Protein AF-0000000084980454 (afdb_homodimer)

Secondary structure (DSSP, 8-state):
-EEEEEEEEESS--EEEE--STT--EEEEEEEEEE----HHHHHHHHHTT--SEEEEEEEEEHHHHHHHHHH--TT-EEEEEEEEEEEEEEETTEEEEEEEEEEEEEEE-S---S---------------------------------------------/-EEEEEEEEESS--EEEE--STT--EEEEEEEEEE----HHHHHHHHHTT--SEEEEEEEEEHHHHHHHHHH--TT-EEEEEEEEEEEEEEETTEEEEEEEEEEEEEEE-S---S----------------------------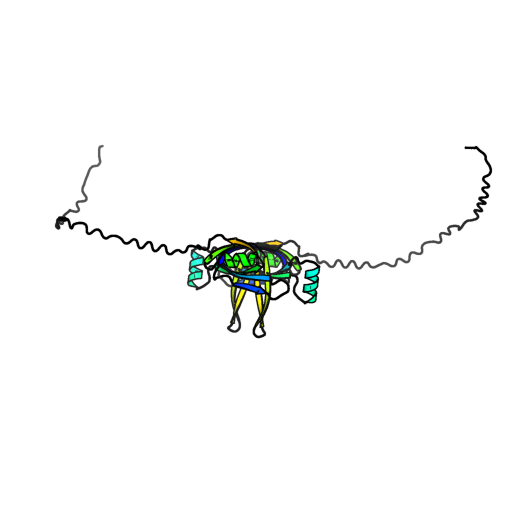-----------------

pLDDT: mean 74.31, std 31.29, range [17.56, 98.94]

Sequence (320 aa):
MNNVVLMGRLTRDPELRYLQGANNTAVCRFNLAVDKNLSREKRQEMESKNQPTADFINIVAWGRLGENVAKYTGKGLRVLVTGRIQTGSYEKDGQRIYTTDVQAANVEFLDWKDGNSSSNNYSNNSNSSNAQNDSFTAPIDDDFEYSADFDPTEDKRIPFMNNVVLMGRLTRDPELRYLQGANNTAVCRFNLAVDKNLSREKRQEMESKNQPTADFINIVAWGRLGENVAKYTGKGLRVLVTGRIQTGSYEKDGQRIYTTDVQAANVEFLDWKDGNSSSNNYSNNSNSSNAQNDSFTAPIDDDFEYSADFDPTEDKRIPF

Structure (mmCIF, N/CA/C/O backbone):
data_AF-0000000084980454-model_v1
#
loop_
_entity.id
_entity.type
_entity.pdbx_description
1 polymer 'Single-stranded DNA-binding protein'
#
loop_
_atom_site.group_PDB
_atom_site.id
_atom_site.type_symbol
_atom_site.label_atom_id
_atom_site.label_alt_id
_atom_site.label_comp_id
_atom_site.label_asym_id
_atom_site.label_entity_id
_atom_site.label_seq_id
_atom_site.pdbx_PDB_ins_code
_atom_site.Cartn_x
_atom_site.Cartn_y
_atom_site.Cartn_z
_atom_site.occupancy
_atom_site.B_iso_or_equiv
_atom_site.auth_seq_id
_atom_site.auth_comp_id
_atom_site.auth_asym_id
_atom_site.auth_atom_id
_atom_site.pdbx_PDB_model_num
ATOM 1 N N . MET A 1 1 ? 8.867 -9.828 5.609 1 95.56 1 MET A N 1
ATOM 2 C CA . MET A 1 1 ? 9.344 -8.547 5.09 1 95.56 1 MET A CA 1
ATOM 3 C C . MET A 1 1 ? 8.18 -7.711 4.566 1 95.56 1 MET A C 1
ATOM 5 O O . MET A 1 1 ? 7.422 -8.164 3.707 1 95.56 1 MET A O 1
ATOM 9 N N . ASN A 1 2 ? 7.953 -6.562 5.082 1 98.5 2 ASN A N 1
ATOM 10 C CA . ASN A 1 2 ? 6.949 -5.555 4.758 1 98.5 2 ASN A CA 1
ATOM 11 C C . ASN A 1 2 ? 7.438 -4.148 5.102 1 98.5 2 ASN A C 1
ATOM 13 O O . ASN A 1 2 ? 7.355 -3.723 6.254 1 98.5 2 ASN A O 1
ATOM 17 N N . ASN A 1 3 ? 7.93 -3.5 4.074 1 98.69 3 ASN A N 1
ATOM 18 C CA . ASN A 1 3 ? 8.492 -2.17 4.285 1 98.69 3 ASN A CA 1
ATOM 19 C C . ASN A 1 3 ? 8.008 -1.182 3.227 1 98.69 3 ASN A C 1
ATOM 21 O O . ASN A 1 3 ? 8.016 -1.49 2.035 1 98.69 3 ASN A O 1
ATOM 25 N N . VAL A 1 4 ? 7.582 -0.037 3.732 1 98.81 4 VAL A N 1
ATOM 26 C CA . VAL A 1 4 ? 7.102 1.031 2.863 1 98.81 4 VAL A CA 1
ATOM 27 C C . VAL A 1 4 ? 7.785 2.346 3.23 1 98.81 4 VAL A C 1
ATOM 29 O O . VAL A 1 4 ? 7.938 2.664 4.41 1 98.81 4 VAL A O 1
ATOM 32 N N . VAL A 1 5 ? 8.219 3.104 2.254 1 98.88 5 VAL A N 1
ATOM 33 C CA . VAL A 1 5 ? 8.727 4.461 2.408 1 98.88 5 VAL A CA 1
ATOM 34 C C . VAL A 1 5 ? 8.023 5.395 1.427 1 98.88 5 VAL A C 1
ATOM 36 O O . VAL A 1 5 ? 8.102 5.199 0.211 1 98.88 5 VAL A O 1
ATOM 39 N N . LEU A 1 6 ? 7.387 6.367 1.979 1 98.88 6 LEU A N 1
ATOM 40 C CA . LEU A 1 6 ? 6.605 7.293 1.166 1 98.88 6 LEU A CA 1
ATOM 41 C C . LEU A 1 6 ? 6.961 8.742 1.501 1 98.88 6 LEU A C 1
ATOM 43 O O . LEU A 1 6 ? 7.133 9.086 2.672 1 98.88 6 LEU A O 1
ATOM 47 N N . MET A 1 7 ? 7.07 9.492 0.525 1 98.75 7 MET A N 1
ATOM 48 C CA . MET A 1 7 ? 7.133 10.945 0.683 1 98.75 7 MET A CA 1
ATOM 49 C C . MET A 1 7 ? 5.984 11.625 -0.059 1 98.75 7 MET A C 1
ATOM 51 O O . MET A 1 7 ? 5.727 11.32 -1.225 1 98.75 7 MET A O 1
ATOM 55 N N . GLY A 1 8 ? 5.305 12.43 0.597 1 98.69 8 GLY A N 1
ATOM 56 C CA . GLY A 1 8 ? 4.188 13.117 -0.02 1 98.69 8 GLY A CA 1
ATOM 57 C C . GLY A 1 8 ? 3.66 14.266 0.819 1 98.69 8 GLY A C 1
ATOM 58 O O . GLY A 1 8 ? 4.281 14.656 1.811 1 98.69 8 GLY A O 1
ATOM 59 N N . ARG A 1 9 ? 2.568 14.867 0.332 1 98.06 9 ARG A N 1
ATOM 60 C CA . ARG A 1 9 ? 1.91 15.977 1.011 1 98.06 9 ARG A CA 1
ATOM 61 C C . ARG A 1 9 ? 0.563 15.547 1.583 1 98.06 9 ARG A C 1
ATOM 63 O O . ARG A 1 9 ? -0.183 14.805 0.939 1 98.06 9 ARG A O 1
ATOM 70 N N . LEU A 1 10 ? 0.316 16.078 2.766 1 98.44 10 LEU A N 1
ATOM 71 C CA . LEU A 1 10 ? -1.02 15.836 3.299 1 98.44 10 LEU A CA 1
ATOM 72 C C . LEU A 1 10 ? -2.082 16.516 2.445 1 98.44 10 LEU A C 1
ATOM 74 O O . LEU A 1 10 ? -1.931 17.688 2.078 1 98.44 10 LEU A O 1
ATOM 78 N N . THR A 1 11 ? -3.186 15.797 2.109 1 98.31 11 THR A N 1
ATOM 79 C CA . THR A 1 11 ? -4.238 16.359 1.271 1 98.31 11 THR A CA 1
ATOM 80 C C . THR A 1 11 ? -5.227 17.156 2.111 1 98.31 11 THR A C 1
ATOM 82 O O . THR A 1 11 ? -5.992 17.969 1.575 1 98.31 11 THR A O 1
ATOM 85 N N . ARG A 1 12 ? -5.293 16.891 3.303 1 98.38 12 ARG A N 1
ATOM 86 C CA . ARG A 1 12 ? -6.105 17.562 4.309 1 98.38 12 ARG A CA 1
ATOM 87 C C . ARG A 1 12 ? -5.457 17.484 5.688 1 98.38 12 ARG A C 1
ATOM 89 O O . ARG A 1 12 ? -4.457 16.781 5.863 1 98.38 12 ARG A O 1
ATOM 96 N N . ASP A 1 13 ? -6.086 18.234 6.555 1 98.44 13 ASP A N 1
ATOM 97 C CA . ASP A 1 13 ? -5.566 18.172 7.918 1 98.44 13 ASP A CA 1
ATOM 98 C C . ASP A 1 13 ? -5.758 16.766 8.508 1 98.44 13 ASP A C 1
ATOM 100 O O . ASP A 1 13 ? -6.773 16.125 8.258 1 98.44 13 ASP A O 1
ATOM 104 N N . PRO A 1 14 ? -4.766 16.375 9.344 1 98.44 14 PRO A N 1
ATOM 105 C CA . PRO A 1 14 ? -4.883 15.055 9.945 1 98.44 14 PRO A CA 1
ATOM 106 C C . PRO A 1 14 ? -6.012 14.969 10.969 1 98.44 14 PRO A C 1
ATOM 108 O O . PRO A 1 14 ? -6.375 15.977 11.578 1 98.44 14 PRO A O 1
ATOM 111 N N . GLU A 1 15 ? -6.512 13.773 11.078 1 98.62 15 GLU A N 1
ATOM 112 C CA . GLU A 1 15 ? -7.598 13.531 12.016 1 98.62 15 GLU A CA 1
ATOM 113 C C . GLU A 1 15 ? -7.129 12.68 13.195 1 98.62 15 GLU A C 1
ATOM 115 O O . GLU A 1 15 ? -6.82 11.5 13.031 1 98.62 15 GLU A O 1
ATOM 120 N N . LEU A 1 16 ? -7.141 13.266 14.383 1 97.94 16 LEU A N 1
ATOM 121 C CA . LEU A 1 16 ? -6.73 12.578 15.602 1 97.94 16 LEU A CA 1
ATOM 122 C C . LEU A 1 16 ? -7.945 12.125 16.406 1 97.94 16 LEU A C 1
ATOM 124 O O . LEU A 1 16 ? -8.891 12.898 16.609 1 97.94 16 LEU A O 1
ATOM 128 N N . ARG A 1 17 ? -7.961 10.914 16.766 1 97.06 17 ARG A N 1
ATOM 129 C CA . ARG A 1 17 ? -8.992 10.352 17.625 1 97.06 17 ARG A CA 1
ATOM 130 C C . ARG A 1 17 ? -8.383 9.555 18.766 1 97.06 17 ARG A C 1
ATOM 132 O O . ARG A 1 17 ? -7.238 9.102 18.672 1 97.06 17 ARG A O 1
ATOM 139 N N . TYR A 1 18 ? -9.148 9.508 19.828 1 94.94 18 TYR A N 1
ATOM 140 C CA . TYR A 1 18 ? -8.758 8.672 20.953 1 94.94 18 TYR A CA 1
ATOM 141 C C . TYR A 1 18 ? -9.711 7.492 21.109 1 94.94 18 TYR A C 1
ATOM 143 O O . TYR A 1 18 ? -10.93 7.672 21.172 1 94.94 18 TYR A O 1
ATOM 151 N N . LEU A 1 19 ? -9.188 6.281 20.875 1 90.5 19 LEU A N 1
ATOM 152 C CA . LEU A 1 19 ? -10.008 5.09 21.062 1 90.5 19 LEU A CA 1
ATOM 153 C C . LEU A 1 19 ? -10.258 4.828 22.547 1 90.5 19 LEU A C 1
ATOM 155 O O . LEU A 1 19 ? -9.367 5.027 23.375 1 90.5 19 LEU A O 1
ATOM 159 N N . GLN A 1 20 ? -11.664 4.598 22.828 1 81.69 20 GLN A N 1
ATOM 160 C CA . GLN A 1 20 ? -12.117 4.359 24.188 1 81.69 20 GLN A CA 1
ATOM 161 C C . GLN A 1 20 ? -11.734 2.957 24.656 1 81.69 20 GLN A C 1
ATOM 163 O O . GLN A 1 20 ? -11.859 1.989 23.906 1 81.69 20 GLN A O 1
ATOM 168 N N . GLY A 1 21 ? -10.734 2.775 25.516 1 73.25 21 GLY A N 1
ATOM 169 C CA . GLY A 1 21 ? -10.328 1.554 26.188 1 73.25 21 GLY A CA 1
ATOM 170 C C . GLY A 1 21 ? -9.383 1.801 27.344 1 73.25 21 GLY A C 1
ATOM 171 O O . GLY A 1 21 ? -9.32 2.91 27.875 1 73.25 21 GLY A O 1
ATOM 172 N N . ALA A 1 22 ? -8.82 0.716 27.703 1 64.38 22 ALA A N 1
ATOM 173 C CA . ALA A 1 22 ? -8.047 0.753 28.938 1 64.38 22 ALA A CA 1
ATOM 174 C C . ALA A 1 22 ? -6.965 1.825 28.891 1 64.38 22 ALA A C 1
ATOM 176 O O . ALA A 1 22 ? -6.719 2.525 29.875 1 64.38 22 ALA A O 1
ATOM 177 N N . ASN A 1 23 ? -6.398 2.002 27.641 1 71.5 23 ASN A N 1
ATOM 178 C CA . ASN A 1 23 ? -5.262 2.92 27.641 1 71.5 23 ASN A CA 1
ATOM 179 C C . ASN A 1 23 ? -5.512 4.117 26.719 1 71.5 23 ASN A C 1
ATOM 181 O O . ASN A 1 23 ? -4.594 4.895 26.438 1 71.5 23 ASN A O 1
ATOM 185 N N . ASN A 1 24 ? -6.758 4.504 26.562 1 82.88 24 ASN A N 1
ATOM 186 C CA . ASN A 1 24 ? -7.043 5.652 25.703 1 82.88 24 ASN A CA 1
ATOM 187 C C . ASN A 1 24 ? -5.992 5.816 24.609 1 82.88 24 ASN A C 1
ATOM 189 O O . ASN A 1 24 ? -5.262 6.812 24.594 1 82.88 24 ASN A O 1
ATOM 193 N N . THR A 1 25 ? -5.848 5 23.656 1 92.56 25 THR A N 1
ATOM 194 C CA . THR A 1 25 ? -4.812 4.98 22.641 1 92.56 25 THR A CA 1
ATOM 195 C C . THR A 1 25 ? -5.141 5.961 21.516 1 92.56 25 THR A C 1
ATOM 197 O O . THR A 1 25 ? -6.25 5.945 20.969 1 92.56 25 THR A O 1
ATOM 200 N N . ALA A 1 26 ? -4.203 6.863 21.234 1 96.88 26 ALA A N 1
ATOM 201 C CA . ALA A 1 26 ? -4.359 7.844 20.172 1 96.88 26 ALA A CA 1
ATOM 202 C C . ALA A 1 26 ? -4.145 7.203 18.797 1 96.88 26 ALA A C 1
ATOM 204 O O . ALA A 1 26 ? -3.252 6.367 18.641 1 96.88 26 ALA A O 1
ATOM 205 N N . VAL A 1 27 ? -5.012 7.527 17.891 1 97.75 27 VAL A N 1
ATOM 206 C CA . VAL A 1 27 ? -4.848 7.125 16.5 1 97.75 27 VAL A CA 1
ATOM 207 C C . VAL A 1 27 ? -5.059 8.328 15.594 1 97.75 27 VAL A C 1
ATOM 209 O O . VAL A 1 27 ? -6.07 9.031 15.695 1 97.75 27 VAL A O 1
ATOM 212 N N . CYS A 1 28 ? -4.109 8.586 14.688 1 98.75 28 CYS A N 1
ATOM 213 C CA . CYS A 1 28 ? -4.191 9.68 13.727 1 98.75 28 CYS A CA 1
ATOM 214 C C . CYS A 1 28 ? -4.215 9.148 12.297 1 98.75 28 CYS A C 1
ATOM 216 O O . CYS A 1 28 ? -3.377 8.328 11.922 1 98.75 28 CYS A O 1
ATOM 218 N N . ARG A 1 29 ? -5.172 9.594 11.57 1 98.75 29 ARG A N 1
ATOM 219 C CA . ARG A 1 29 ? -5.273 9.219 10.164 1 98.75 29 ARG A CA 1
ATOM 220 C C . ARG A 1 29 ? -5.074 10.438 9.266 1 98.75 29 ARG A C 1
ATOM 222 O O . ARG A 1 29 ? -5.551 11.531 9.57 1 98.75 29 ARG A O 1
ATOM 229 N N . PHE A 1 30 ? -4.379 10.211 8.18 1 98.81 30 PHE A N 1
ATOM 230 C CA . PHE A 1 30 ? -4.234 11.258 7.18 1 98.81 30 PHE A CA 1
ATOM 231 C C . PHE A 1 30 ? -3.986 10.664 5.797 1 98.81 30 PHE A C 1
ATOM 233 O O . PHE A 1 30 ? -3.674 9.484 5.672 1 98.81 30 PHE A O 1
ATOM 240 N N . ASN A 1 31 ? -4.266 11.484 4.898 1 98.69 31 ASN A N 1
ATOM 241 C CA . ASN A 1 31 ? -4.133 11.094 3.498 1 98.69 31 ASN A CA 1
ATOM 242 C C . ASN A 1 31 ? -2.926 11.766 2.844 1 98.69 31 ASN A C 1
ATOM 244 O O . ASN A 1 31 ? -2.732 12.977 2.984 1 98.69 31 ASN A O 1
ATOM 248 N N . LEU A 1 32 ? -2.162 11.023 2.172 1 98.81 32 LEU A N 1
ATOM 249 C CA . LEU A 1 32 ? -0.903 11.477 1.597 1 98.81 32 LEU A CA 1
ATOM 250 C C . LEU A 1 32 ? -0.959 11.453 0.073 1 98.81 32 LEU A C 1
ATOM 252 O O . LEU A 1 32 ? -1.254 10.414 -0.523 1 98.81 32 LEU A O 1
ATOM 256 N N . ALA A 1 33 ? -0.731 12.57 -0.536 1 98.69 33 ALA A N 1
ATOM 257 C CA . ALA A 1 33 ? -0.543 12.641 -1.982 1 98.69 33 ALA A CA 1
ATOM 258 C C . ALA A 1 33 ? 0.908 12.352 -2.361 1 98.69 33 ALA A C 1
ATOM 260 O O . ALA A 1 33 ? 1.803 13.148 -2.053 1 98.69 33 ALA A O 1
ATOM 261 N N . VAL A 1 34 ? 1.146 11.266 -3.016 1 98.5 34 VAL A N 1
ATOM 262 C CA . VAL A 1 34 ? 2.482 10.852 -3.432 1 98.5 34 VAL A CA 1
ATOM 263 C C . VAL A 1 34 ? 2.609 10.969 -4.949 1 98.5 34 VAL A C 1
ATOM 265 O O . VAL A 1 34 ? 1.846 10.344 -5.691 1 98.5 34 VAL A O 1
ATOM 268 N N . ASP A 1 35 ? 3.631 11.656 -5.363 1 95.31 35 ASP A N 1
ATOM 269 C CA . ASP A 1 35 ? 3.824 11.922 -6.785 1 95.31 35 ASP A CA 1
ATOM 270 C C . ASP A 1 35 ? 4.137 10.633 -7.547 1 95.31 35 ASP A C 1
ATOM 272 O O . ASP A 1 35 ? 4.945 9.82 -7.094 1 95.31 35 ASP A O 1
ATOM 276 N N . LYS A 1 36 ? 3.508 10.445 -8.742 1 90.75 36 LYS A N 1
ATOM 277 C CA . LYS A 1 36 ? 3.74 9.258 -9.562 1 90.75 36 LYS A CA 1
ATOM 278 C C . LYS A 1 36 ? 5.004 9.414 -10.406 1 90.75 36 LYS A C 1
ATOM 280 O O . LYS A 1 36 ? 5.461 8.453 -11.031 1 90.75 36 LYS A O 1
ATOM 285 N N . ASN A 1 37 ? 5.633 10.422 -10.297 1 87.19 37 ASN A N 1
ATOM 286 C CA . ASN A 1 37 ? 6.832 10.719 -11.07 1 87.19 37 ASN A CA 1
ATOM 287 C C . ASN A 1 37 ? 6.621 10.453 -12.562 1 87.19 37 ASN A C 1
ATOM 289 O O . ASN A 1 37 ? 7.438 9.797 -13.203 1 87.19 37 ASN A O 1
ATOM 293 N N . LEU A 1 38 ? 5.621 10.93 -13.102 1 85.12 38 LEU A N 1
ATOM 294 C CA . LEU A 1 38 ? 5.277 10.773 -14.508 1 85.12 38 LEU A CA 1
ATOM 295 C C . LEU A 1 38 ? 6.105 11.711 -15.375 1 85.12 38 LEU A C 1
ATOM 297 O O . LEU A 1 38 ? 6.539 12.766 -14.922 1 85.12 38 LEU A O 1
ATOM 301 N N . SER A 1 39 ? 6.316 11.234 -16.531 1 88.88 39 SER A N 1
ATOM 302 C CA . SER A 1 39 ? 6.898 12.156 -17.5 1 88.88 39 SER A CA 1
ATOM 303 C C . SER A 1 39 ? 5.961 13.32 -17.797 1 88.88 39 SER A C 1
ATOM 305 O O . SER A 1 39 ? 4.766 13.25 -17.5 1 88.88 39 SER A O 1
ATOM 307 N N . ARG A 1 40 ? 6.594 14.352 -18.375 1 89 40 ARG A N 1
ATOM 308 C CA . ARG A 1 40 ? 5.789 15.523 -18.703 1 89 40 ARG A CA 1
ATOM 309 C C . ARG A 1 40 ? 4.645 15.156 -19.641 1 89 40 ARG A C 1
ATOM 311 O O . ARG A 1 40 ? 3.508 15.594 -19.453 1 89 40 ARG A O 1
ATOM 318 N N . GLU A 1 41 ? 4.973 14.453 -20.625 1 89.19 41 GLU A N 1
ATOM 319 C CA . GLU A 1 41 ? 3.975 14.031 -21.609 1 89.19 41 GLU A CA 1
ATOM 320 C C . GLU A 1 41 ? 2.863 13.219 -20.938 1 89.19 41 GLU A C 1
ATOM 322 O O . GLU A 1 41 ? 1.68 13.477 -21.188 1 89.19 41 GLU A O 1
ATOM 327 N N . LYS A 1 42 ? 3.23 12.32 -20.109 1 87.88 42 LYS A N 1
ATOM 328 C CA . LYS A 1 42 ? 2.256 11.461 -19.453 1 87.88 42 LYS A CA 1
ATOM 329 C C . LYS A 1 42 ? 1.424 12.242 -18.438 1 87.88 42 LYS A C 1
ATOM 331 O O . LYS A 1 42 ? 0.232 11.984 -18.266 1 87.88 42 LYS A O 1
ATOM 336 N N . ARG A 1 43 ? 2.125 13.109 -17.844 1 89.19 43 ARG A N 1
ATOM 337 C CA . ARG A 1 43 ? 1.42 13.961 -16.906 1 89.19 43 ARG A CA 1
ATOM 338 C C . ARG A 1 43 ? 0.326 14.766 -17.594 1 89.19 43 ARG A C 1
ATOM 340 O O . ARG A 1 43 ? -0.804 14.836 -17.109 1 89.19 43 ARG A O 1
ATOM 347 N N . GLN A 1 44 ? 0.667 15.344 -18.75 1 91.12 44 GLN A N 1
ATOM 348 C CA . GLN A 1 44 ? -0.287 16.125 -19.531 1 91.12 44 GLN A CA 1
ATOM 349 C C . GLN A 1 44 ? -1.447 15.258 -20.016 1 91.12 44 GLN A C 1
ATOM 351 O O . GLN A 1 44 ? -2.602 15.688 -20 1 91.12 44 GLN A O 1
ATOM 356 N N . GLU A 1 45 ? -1.07 14.156 -20.375 1 90.5 45 GLU A N 1
ATOM 357 C CA . GLU A 1 45 ? -2.092 13.219 -20.828 1 90.5 45 GLU A CA 1
ATOM 358 C C . GLU A 1 45 ? -3.066 12.875 -19.703 1 90.5 45 GLU A C 1
ATOM 360 O O . GLU A 1 45 ? -4.281 12.883 -19.906 1 90.5 45 GLU A O 1
ATOM 365 N N . MET A 1 46 ? -2.52 12.609 -18.594 1 87.31 46 MET A N 1
ATOM 366 C CA . MET A 1 46 ? -3.355 12.266 -17.438 1 87.31 46 MET A CA 1
ATOM 367 C C . MET A 1 46 ? -4.227 13.445 -17.031 1 87.31 46 MET A C 1
ATOM 369 O O . MET A 1 46 ? -5.402 13.273 -16.703 1 87.31 46 MET A O 1
ATOM 373 N N . GLU A 1 47 ? -3.582 14.508 -17.031 1 88.38 47 GLU A N 1
ATOM 374 C CA . GLU A 1 47 ? -4.32 15.719 -16.688 1 88.38 47 GLU A CA 1
ATOM 375 C C . GLU A 1 47 ? -5.453 15.977 -17.672 1 88.38 47 GLU A C 1
ATOM 377 O O . GLU A 1 47 ? -6.555 16.359 -17.281 1 88.38 47 GLU A O 1
ATOM 382 N N . SER A 1 48 ? -5.152 15.734 -18.891 1 90.56 48 SER A N 1
ATOM 383 C CA . SER A 1 48 ? -6.152 15.945 -19.922 1 90.56 48 SER A CA 1
ATOM 384 C C . SER A 1 48 ? -7.324 14.977 -19.781 1 90.56 48 SER A C 1
ATOM 386 O O . SER A 1 48 ? -8.453 15.305 -20.141 1 90.56 48 SER A O 1
ATOM 388 N N . LYS A 1 49 ? -7.074 13.867 -19.234 1 89.31 49 LYS A N 1
ATOM 389 C CA . LYS A 1 49 ? -8.102 12.852 -19.031 1 89.31 49 LYS A CA 1
ATOM 390 C C . LYS A 1 49 ? -8.68 12.938 -17.625 1 89.31 49 LYS A C 1
ATOM 392 O O . LYS A 1 49 ? -9.391 12.031 -17.172 1 89.31 49 LYS A O 1
ATOM 397 N N . ASN A 1 50 ? -8.336 13.914 -16.891 1 88 50 ASN A N 1
ATOM 398 C CA . ASN A 1 50 ? -8.812 14.156 -15.539 1 88 50 ASN A CA 1
ATOM 399 C C . ASN A 1 50 ? -8.438 13.008 -14.602 1 88 50 ASN A C 1
ATOM 401 O O . ASN A 1 50 ? -9.25 12.594 -13.773 1 88 50 ASN A O 1
ATOM 405 N N . GLN A 1 51 ? -7.324 12.461 -14.891 1 86.56 51 GLN A N 1
ATOM 406 C CA . GLN A 1 51 ? -6.781 11.422 -14.016 1 86.56 51 GLN A CA 1
ATOM 407 C C . GLN A 1 51 ? -5.766 12.008 -13.039 1 86.56 51 GLN A C 1
ATOM 409 O O . GLN A 1 51 ? -5.043 12.945 -13.367 1 86.56 51 GLN A O 1
ATOM 414 N N . PR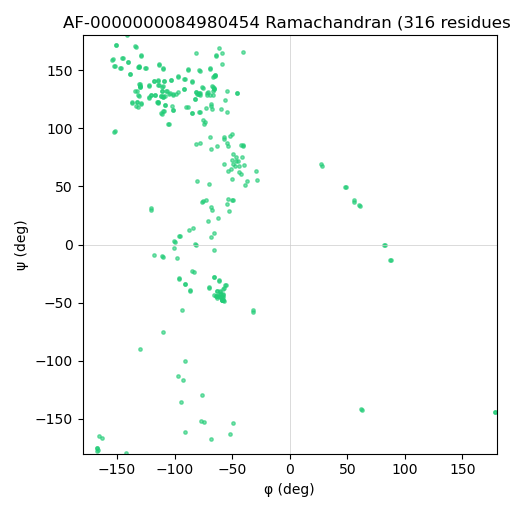O A 1 52 ? -5.844 11.414 -11.922 1 87.25 52 PRO A N 1
ATOM 415 C CA . PRO A 1 52 ? -4.91 11.945 -10.922 1 87.25 52 PRO A CA 1
ATOM 416 C C . PRO A 1 52 ? -3.449 11.711 -11.305 1 87.25 52 PRO A C 1
ATOM 418 O O . PRO A 1 52 ? -3.115 10.672 -11.875 1 87.25 52 PRO A O 1
ATOM 421 N N . THR A 1 53 ? -2.648 12.672 -10.945 1 91.81 53 THR A N 1
ATOM 422 C CA . THR A 1 53 ? -1.217 12.562 -11.203 1 91.81 53 THR A CA 1
ATOM 423 C C . THR A 1 53 ? -0.469 12.125 -9.953 1 91.81 53 THR A C 1
ATOM 425 O O . THR A 1 53 ? 0.762 12.047 -9.953 1 91.81 53 THR A O 1
ATOM 428 N N . ALA A 1 54 ? -1.15 11.867 -8.867 1 95.88 54 ALA A N 1
ATOM 429 C CA . ALA A 1 54 ? -0.596 11.406 -7.598 1 95.88 54 ALA A CA 1
ATOM 430 C C . ALA A 1 54 ? -1.369 10.203 -7.062 1 95.88 54 ALA A C 1
ATOM 432 O O . ALA A 1 54 ? -2.518 9.977 -7.453 1 95.88 54 ALA A O 1
ATOM 433 N N . ASP A 1 55 ? -0.686 9.469 -6.324 1 97.56 55 ASP A N 1
ATOM 434 C CA . ASP A 1 55 ? -1.364 8.43 -5.559 1 97.56 55 ASP A CA 1
ATOM 435 C C . ASP A 1 55 ? -1.759 8.938 -4.172 1 97.56 55 ASP A C 1
ATOM 437 O O . ASP A 1 55 ? -0.957 9.578 -3.49 1 97.56 55 ASP A O 1
ATOM 441 N N . PHE A 1 56 ? -2.979 8.648 -3.807 1 97.56 56 PHE A N 1
ATOM 442 C CA . PHE A 1 56 ? -3.512 9.109 -2.529 1 97.56 56 PHE A CA 1
ATOM 443 C C . PHE A 1 56 ? -3.598 7.961 -1.532 1 97.56 56 PHE A C 1
ATOM 445 O O . PHE A 1 56 ? -4.523 7.152 -1.588 1 97.56 56 PHE A O 1
ATOM 452 N N . ILE A 1 57 ? -2.705 7.953 -0.65 1 98.56 57 ILE A N 1
ATOM 453 C CA . ILE A 1 57 ? -2.504 6.805 0.224 1 98.56 57 ILE A CA 1
ATOM 454 C C . ILE A 1 57 ? -2.914 7.164 1.65 1 98.56 57 ILE A C 1
ATOM 456 O O . ILE A 1 57 ? -2.51 8.203 2.178 1 98.56 57 ILE A O 1
ATOM 460 N N . ASN A 1 58 ? -3.686 6.285 2.23 1 98.5 58 ASN A N 1
ATOM 461 C CA . ASN A 1 58 ? -4.102 6.48 3.617 1 98.5 58 ASN A CA 1
ATOM 462 C C . ASN A 1 58 ? -3.018 6.027 4.594 1 98.5 58 ASN A C 1
ATOM 464 O O . ASN A 1 58 ? -2.49 4.922 4.469 1 98.5 58 ASN A O 1
ATOM 468 N N . ILE A 1 59 ? -2.713 6.883 5.574 1 98.88 59 ILE A N 1
ATOM 469 C CA . ILE A 1 59 ? -1.704 6.582 6.582 1 98.88 59 ILE A CA 1
ATOM 470 C C . ILE A 1 59 ? -2.354 6.543 7.965 1 98.88 59 ILE A C 1
ATOM 472 O O . ILE A 1 59 ? -3.229 7.355 8.273 1 98.88 59 ILE A O 1
ATOM 476 N N . VAL A 1 60 ? -1.913 5.621 8.742 1 98.75 60 VAL A N 1
ATOM 477 C CA . VAL A 1 60 ? -2.359 5.52 10.125 1 98.75 60 VAL A CA 1
ATOM 478 C C . VAL A 1 60 ? -1.158 5.605 11.062 1 98.75 60 VAL A C 1
ATOM 480 O O . VAL A 1 60 ? -0.192 4.855 10.914 1 98.75 60 VAL A O 1
ATOM 483 N N . ALA A 1 61 ? -1.177 6.477 12 1 98.75 61 ALA A N 1
ATOM 484 C CA . ALA A 1 61 ? -0.152 6.641 13.031 1 98.75 61 ALA A CA 1
ATOM 485 C C . ALA A 1 61 ? -0.749 6.5 14.43 1 98.75 61 ALA A C 1
ATOM 487 O O . ALA A 1 61 ? -1.801 7.07 14.719 1 98.75 61 ALA A O 1
ATOM 488 N N . TRP A 1 62 ? -0.047 5.785 15.258 1 97.56 62 TRP A N 1
ATOM 489 C CA . TRP A 1 62 ? -0.593 5.453 16.578 1 97.56 62 TRP A CA 1
ATOM 490 C C . TRP A 1 62 ? 0.199 6.137 17.688 1 97.56 62 TRP A C 1
ATOM 492 O O . TRP A 1 62 ? 1.372 6.469 17.5 1 97.56 62 TRP A O 1
ATOM 502 N N . GLY A 1 63 ? -0.478 6.352 18.859 1 96.75 63 GLY A N 1
ATOM 503 C CA . GLY A 1 63 ? 0.189 6.816 20.062 1 96.75 63 GLY A CA 1
ATOM 504 C C . GLY A 1 63 ? 0.824 8.188 19.906 1 96.75 63 GLY A C 1
ATOM 505 O O . GLY A 1 63 ? 0.222 9.086 19.312 1 96.75 63 GLY A O 1
ATOM 506 N N . ARG A 1 64 ? 1.946 8.281 20.5 1 97.38 64 ARG A N 1
ATOM 507 C CA . ARG A 1 64 ? 2.66 9.555 20.484 1 97.38 64 ARG A CA 1
ATOM 508 C C . ARG A 1 64 ? 2.934 10.008 19.062 1 97.38 64 ARG A C 1
ATOM 510 O O . ARG A 1 64 ? 2.891 11.203 18.766 1 97.38 64 ARG A O 1
ATOM 517 N N . LEU A 1 65 ? 3.229 9.094 18.266 1 98.44 65 LEU A N 1
ATOM 518 C CA . LEU A 1 65 ? 3.457 9.43 16.859 1 98.44 65 LEU A CA 1
ATOM 519 C C . LEU A 1 65 ? 2.229 10.094 16.25 1 98.44 65 LEU A C 1
ATOM 521 O O . LEU A 1 65 ? 2.35 11.094 15.539 1 98.44 65 LEU A O 1
ATOM 525 N N . GLY A 1 66 ? 1.067 9.492 16.484 1 98.56 66 GLY A N 1
ATOM 526 C CA . GLY A 1 66 ? -0.172 10.086 16.016 1 98.56 66 GLY A CA 1
ATOM 527 C C . GLY A 1 66 ? -0.405 11.484 16.547 1 98.56 66 GLY A C 1
ATOM 528 O O . GLY A 1 66 ? -0.837 12.375 15.812 1 98.56 66 GLY A O 1
ATOM 529 N N . GLU A 1 67 ? -0.13 11.602 17.781 1 98 67 GLU A N 1
ATOM 530 C CA . GLU A 1 67 ? -0.282 12.914 18.406 1 98 67 GLU A CA 1
ATOM 531 C C . GLU A 1 67 ? 0.671 13.93 17.797 1 98 67 GLU A C 1
ATOM 533 O O . GLU A 1 67 ? 0.294 15.086 17.578 1 98 67 GLU A O 1
ATOM 538 N N . ASN A 1 68 ? 1.869 13.562 17.594 1 97.56 68 ASN A N 1
ATOM 539 C CA . ASN A 1 68 ? 2.854 14.438 16.969 1 97.56 68 ASN A CA 1
ATOM 540 C C . ASN A 1 68 ? 2.428 14.852 15.562 1 97.56 68 ASN A C 1
ATOM 542 O O . ASN A 1 68 ? 2.605 16.016 15.172 1 97.56 68 ASN A O 1
ATOM 546 N N . VAL A 1 69 ? 1.898 13.898 14.789 1 98.06 69 VAL A N 1
ATOM 547 C CA . VAL A 1 69 ? 1.427 14.211 13.445 1 98.06 69 VAL A CA 1
ATOM 548 C C . VAL A 1 69 ? 0.344 15.281 13.516 1 98.06 69 VAL A C 1
ATOM 550 O O . VAL A 1 69 ? 0.392 16.266 12.773 1 98.06 69 VAL A O 1
ATOM 553 N N . ALA A 1 70 ? -0.572 15.094 14.375 1 97.62 70 ALA A N 1
ATOM 554 C CA . ALA A 1 70 ? -1.677 16.047 14.516 1 97.62 70 ALA A CA 1
ATOM 555 C C . ALA A 1 70 ? -1.17 17.422 14.922 1 97.62 70 ALA A C 1
ATOM 557 O O . ALA A 1 70 ? -1.738 18.438 14.523 1 97.62 70 ALA A O 1
ATOM 558 N N . LYS A 1 71 ? -0.156 17.422 15.602 1 96.31 71 LYS A N 1
ATOM 559 C CA . LYS A 1 71 ? 0.341 18.672 16.188 1 96.31 71 LYS A CA 1
ATOM 560 C C . LYS A 1 71 ? 1.245 19.406 15.211 1 96.31 71 LYS A C 1
ATOM 562 O O . LYS A 1 71 ? 1.181 20.641 15.117 1 96.31 71 LYS A O 1
ATOM 567 N N . TYR A 1 72 ? 2.074 18.75 14.484 1 96.5 72 TYR A N 1
ATOM 568 C CA . TYR A 1 72 ? 3.219 19.406 13.867 1 96.5 72 TYR A CA 1
ATOM 569 C C . TYR A 1 72 ? 3.055 19.5 12.359 1 96.5 72 TYR A C 1
ATOM 571 O O . TYR A 1 72 ? 3.82 20.188 11.68 1 96.5 72 TYR A O 1
ATOM 579 N N . THR A 1 73 ? 2.082 18.828 11.758 1 97 73 THR A N 1
ATOM 580 C CA . THR A 1 73 ? 1.891 18.906 10.32 1 97 73 THR A CA 1
ATOM 581 C C . THR A 1 73 ? 0.418 19.125 9.977 1 97 73 THR A C 1
ATOM 583 O O . THR A 1 73 ? -0.427 19.188 10.875 1 97 73 THR A O 1
ATOM 586 N N . GLY A 1 74 ? 0.19 19.438 8.625 1 97 74 GLY A N 1
ATOM 587 C CA . GLY A 1 74 ? -1.154 19.734 8.156 1 97 74 GLY A CA 1
ATOM 588 C C . GLY A 1 74 ? -1.271 19.734 6.641 1 97 74 GLY A C 1
ATOM 589 O O . GLY A 1 74 ? -0.314 19.391 5.938 1 97 74 GLY A O 1
ATOM 590 N N . LYS A 1 75 ? -2.469 20.062 6.254 1 97.75 75 LYS A N 1
ATOM 591 C CA . LYS A 1 75 ? -2.777 20.078 4.824 1 97.75 75 LYS A CA 1
ATOM 592 C C . LYS A 1 75 ? -1.678 20.781 4.035 1 97.75 75 LYS A C 1
ATOM 594 O O . LYS A 1 75 ? -1.239 21.875 4.406 1 97.75 75 LYS A O 1
ATOM 599 N N . GLY A 1 76 ? -1.267 20.109 3.021 1 97.44 76 GLY A N 1
ATOM 600 C CA . GLY A 1 76 ? -0.347 20.734 2.09 1 97.44 76 GLY A CA 1
ATOM 601 C C . GLY A 1 76 ? 1.108 20.578 2.484 1 97.44 76 GLY A C 1
ATOM 602 O O . GLY A 1 76 ? 2.008 20.844 1.686 1 97.44 76 GLY A O 1
ATOM 603 N N . LEU A 1 77 ? 1.428 20.172 3.65 1 97.75 77 LEU A N 1
ATOM 604 C CA . LEU A 1 77 ? 2.797 20.047 4.137 1 97.75 77 LEU A CA 1
ATOM 605 C C . LEU A 1 77 ? 3.359 18.672 3.801 1 97.75 77 LEU A C 1
ATOM 607 O O . LEU A 1 77 ? 2.623 17.672 3.777 1 97.75 77 LEU A O 1
ATOM 611 N N . ARG A 1 78 ? 4.691 18.672 3.635 1 98.12 78 ARG A N 1
ATOM 612 C CA . ARG A 1 78 ? 5.359 17.453 3.213 1 98.12 78 ARG A CA 1
ATOM 613 C C . ARG A 1 78 ? 5.824 16.641 4.418 1 98.12 78 ARG A C 1
ATOM 615 O O . ARG A 1 78 ? 6.324 17.203 5.395 1 98.12 78 ARG A O 1
ATOM 622 N N . VAL A 1 79 ? 5.684 15.297 4.23 1 98.62 79 VAL A N 1
ATOM 623 C CA . VAL A 1 79 ? 6.219 14.391 5.246 1 98.62 79 VAL A CA 1
ATOM 624 C C . VAL A 1 79 ? 6.852 13.18 4.574 1 98.62 79 VAL A C 1
ATOM 626 O O . VAL A 1 79 ? 6.566 12.883 3.41 1 98.62 79 VAL A O 1
ATOM 629 N N . LEU A 1 80 ? 7.746 12.547 5.285 1 98.88 80 LEU A N 1
ATOM 630 C CA . LEU A 1 80 ? 8.297 11.234 4.961 1 98.88 80 LEU A CA 1
ATOM 631 C C . LEU A 1 80 ? 7.773 10.172 5.914 1 98.88 80 LEU A C 1
ATOM 633 O O . LEU A 1 80 ? 7.941 10.281 7.133 1 98.88 80 LEU A O 1
ATOM 637 N N . VAL A 1 81 ? 7.113 9.18 5.371 1 98.88 81 VAL A N 1
ATOM 638 C CA . VAL A 1 81 ? 6.516 8.125 6.184 1 98.88 81 VAL A CA 1
ATOM 639 C C . VAL A 1 81 ? 7.258 6.812 5.949 1 98.88 81 VAL A C 1
ATOM 641 O O . VAL A 1 81 ? 7.496 6.422 4.805 1 98.88 81 VAL A O 1
ATOM 644 N N . THR A 1 82 ? 7.684 6.18 6.984 1 98.94 82 THR A N 1
ATOM 645 C CA . THR A 1 82 ? 8.156 4.801 6.957 1 98.94 82 THR A CA 1
ATOM 646 C C . THR A 1 82 ? 7.23 3.895 7.762 1 98.94 82 THR A C 1
ATOM 648 O O . THR A 1 82 ? 6.746 4.281 8.828 1 98.94 82 THR A O 1
ATOM 651 N N . GLY A 1 83 ? 6.949 2.713 7.195 1 98.75 83 GLY A N 1
ATOM 652 C CA . GLY A 1 83 ? 6.051 1.801 7.883 1 98.75 83 GLY A CA 1
ATOM 653 C C . GLY A 1 83 ? 5.793 0.521 7.109 1 98.75 83 GLY A C 1
ATOM 654 O O . GLY A 1 83 ? 6.711 -0.055 6.527 1 98.75 83 GLY A O 1
ATOM 655 N N . ARG A 1 84 ? 4.543 0.031 7.219 1 98.25 84 ARG A N 1
ATOM 656 C CA . ARG A 1 84 ? 4.148 -1.215 6.57 1 98.25 84 ARG A CA 1
ATOM 657 C C . ARG A 1 84 ? 2.76 -1.095 5.953 1 98.25 84 ARG A C 1
ATOM 659 O O . ARG A 1 84 ? 1.904 -0.375 6.473 1 98.25 84 ARG A O 1
ATOM 666 N N . ILE A 1 85 ? 2.572 -1.825 4.785 1 98.38 85 ILE A 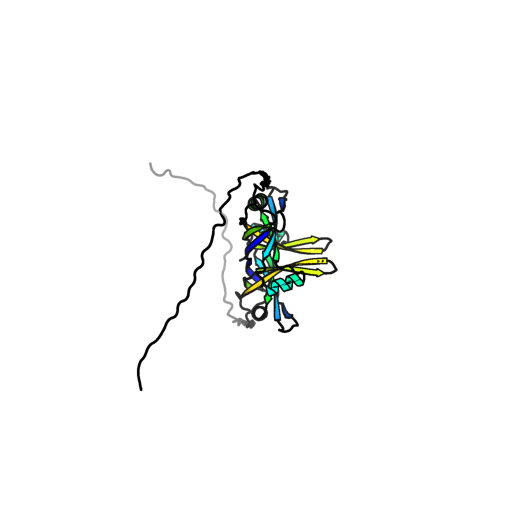N 1
ATOM 667 C CA . ILE A 1 85 ? 1.248 -1.877 4.176 1 98.38 85 ILE A CA 1
ATOM 668 C C . ILE A 1 85 ? 0.369 -2.867 4.938 1 98.38 85 ILE A C 1
ATOM 670 O O . ILE A 1 85 ? 0.806 -3.975 5.258 1 98.38 85 ILE A O 1
ATOM 674 N N . GLN A 1 86 ? -0.74 -2.471 5.281 1 97.31 86 GLN A N 1
ATOM 675 C CA . GLN A 1 86 ? -1.675 -3.322 6.008 1 97.31 86 GLN A CA 1
ATOM 676 C C . GLN A 1 86 ? -3.051 -3.316 5.352 1 97.31 86 GLN A C 1
ATOM 678 O O . GLN A 1 86 ? -3.549 -2.264 4.949 1 97.31 86 GLN A O 1
ATOM 683 N N . THR A 1 87 ? -3.672 -4.566 5.211 1 96.19 87 THR A N 1
ATOM 684 C CA . THR A 1 87 ? -5.016 -4.676 4.652 1 96.19 87 THR A CA 1
ATOM 685 C C . THR A 1 87 ? -6.043 -4.91 5.758 1 96.19 87 THR A C 1
ATOM 687 O O . THR A 1 87 ? -5.738 -5.543 6.77 1 96.19 87 THR A O 1
ATOM 690 N N . GLY A 1 88 ? -7.215 -4.289 5.637 1 91.81 88 GLY A N 1
ATOM 691 C CA . GLY A 1 88 ? -8.359 -4.457 6.512 1 91.81 88 GLY A CA 1
ATOM 692 C C . GLY A 1 88 ? -9.688 -4.457 5.77 1 91.81 88 GLY A C 1
ATOM 693 O O . GLY A 1 88 ? -9.719 -4.59 4.547 1 91.81 88 GLY A O 1
ATOM 694 N N . SER A 1 89 ? -10.734 -4.602 6.488 1 90.12 89 SER A N 1
ATOM 695 C CA . SER A 1 89 ? -12.062 -4.535 5.883 1 90.12 89 SER A CA 1
ATOM 696 C C . SER A 1 89 ? -13.102 -4.051 6.891 1 90.12 89 SER A C 1
ATOM 698 O O . SER A 1 89 ? -12.859 -4.082 8.102 1 90.12 89 SER A O 1
ATOM 700 N N . TYR A 1 90 ? -14.125 -3.455 6.305 1 89.06 90 TYR A N 1
ATOM 701 C CA . TYR A 1 90 ? -15.297 -3.109 7.102 1 89.06 90 TYR A CA 1
ATOM 702 C C . TYR A 1 90 ? -16.578 -3.262 6.289 1 89.06 90 TYR A C 1
ATOM 704 O O . TYR A 1 90 ? -16.531 -3.338 5.059 1 89.06 90 TYR A O 1
ATOM 712 N N . GLU A 1 91 ? -17.688 -3.377 6.977 1 89.75 91 GLU A N 1
ATOM 713 C CA . GLU A 1 91 ? -18.984 -3.553 6.316 1 89.75 91 GLU A CA 1
ATOM 714 C C . GLU A 1 91 ? -19.719 -2.227 6.195 1 89.75 91 GLU A C 1
ATOM 716 O O . GLU A 1 91 ? -19.766 -1.442 7.148 1 89.75 91 GLU A O 1
ATOM 721 N N . LYS A 1 92 ? -20.234 -1.911 4.957 1 84.19 92 LYS A N 1
ATOM 722 C CA . LYS A 1 92 ? -21.078 -0.754 4.695 1 84.19 92 LYS A CA 1
ATOM 723 C C . LYS A 1 92 ? -22.297 -1.146 3.863 1 84.19 92 LYS A C 1
ATOM 725 O O . LYS A 1 92 ? -22.156 -1.651 2.748 1 84.19 92 LYS A O 1
ATOM 730 N N . ASP A 1 93 ? -23.516 -0.93 4.445 1 88.62 93 ASP A N 1
ATOM 731 C CA . ASP A 1 93 ? -24.75 -1.255 3.76 1 88.62 93 ASP A CA 1
ATOM 732 C C . ASP A 1 93 ? -24.781 -2.717 3.322 1 88.62 93 ASP A C 1
ATOM 734 O O . ASP A 1 93 ? -25.141 -3.027 2.189 1 88.62 93 ASP A O 1
ATOM 738 N N . GLY A 1 94 ? -24.219 -3.551 4.164 1 86.94 94 GLY A N 1
ATOM 739 C CA . GLY A 1 94 ? -24.25 -4.984 3.936 1 86.94 94 GLY A CA 1
ATOM 740 C C . GLY A 1 94 ? -23.172 -5.465 2.992 1 86.94 94 GLY A C 1
ATOM 741 O O . GLY A 1 94 ? -23.094 -6.652 2.67 1 86.94 94 GLY A O 1
ATOM 742 N N . GLN A 1 95 ? -22.438 -4.594 2.555 1 87.38 95 GLN A N 1
ATOM 743 C CA . GLN A 1 95 ? -21.359 -4.965 1.648 1 87.38 95 GLN A CA 1
ATOM 744 C C . GLN A 1 95 ? -20 -4.785 2.314 1 87.38 95 GLN A C 1
ATOM 746 O O . GLN A 1 95 ? -19.75 -3.773 2.973 1 87.38 95 GLN A O 1
ATOM 751 N N . ARG A 1 96 ? -19.172 -5.727 2.145 1 88.69 96 ARG A N 1
ATOM 752 C CA . ARG A 1 96 ? -17.812 -5.66 2.697 1 88.69 96 ARG A CA 1
ATOM 753 C C . ARG A 1 96 ? -16.906 -4.793 1.827 1 88.69 96 ARG A C 1
ATOM 755 O O . ARG A 1 96 ? -16.844 -4.98 0.61 1 88.69 96 ARG A O 1
ATOM 762 N N . ILE A 1 97 ? -16.234 -3.879 2.463 1 88.19 97 ILE A N 1
ATOM 763 C CA . ILE A 1 97 ? -15.305 -3.008 1.765 1 88.19 97 ILE A CA 1
ATOM 764 C C . ILE A 1 97 ? -13.883 -3.273 2.258 1 88.19 97 ILE A C 1
ATOM 766 O O . ILE A 1 97 ? -13.617 -3.232 3.461 1 88.19 97 ILE A O 1
ATOM 770 N N . TYR A 1 98 ? -13.039 -3.619 1.326 1 90.31 98 TYR A N 1
ATOM 771 C CA . TYR A 1 98 ? -11.641 -3.863 1.657 1 90.31 98 TYR A CA 1
ATOM 772 C C . TYR A 1 98 ? -10.844 -2.564 1.652 1 90.31 98 TYR A C 1
ATOM 774 O O . TYR A 1 98 ? -11.07 -1.696 0.805 1 90.31 98 TYR A O 1
ATOM 782 N N . THR A 1 99 ? -9.969 -2.484 2.611 1 93.75 99 THR A N 1
ATOM 783 C CA . THR A 1 99 ? -9.141 -1.289 2.725 1 93.75 99 THR A CA 1
ATOM 784 C C . THR A 1 99 ? -7.664 -1.659 2.748 1 93.75 99 THR A C 1
ATOM 786 O O . THR A 1 99 ? -7.305 -2.793 3.072 1 93.75 99 THR A O 1
ATOM 789 N N . THR A 1 100 ? -6.848 -0.765 2.295 1 96.94 100 THR A N 1
ATOM 790 C CA . THR A 1 100 ? -5.395 -0.857 2.381 1 96.94 100 THR A CA 1
ATOM 791 C C . THR A 1 100 ? -4.797 0.452 2.891 1 96.94 100 THR A C 1
ATOM 793 O O . THR A 1 100 ? -5.047 1.516 2.318 1 96.94 100 THR A O 1
ATOM 796 N N . ASP A 1 101 ? -4.051 0.338 3.988 1 97.56 101 ASP A N 1
ATOM 797 C CA . ASP A 1 101 ? -3.414 1.502 4.598 1 97.56 101 ASP A CA 1
ATOM 798 C C . ASP A 1 101 ? -1.928 1.254 4.84 1 97.56 101 ASP A C 1
ATOM 800 O O . ASP A 1 101 ? -1.469 0.11 4.797 1 97.56 101 ASP A O 1
ATOM 804 N N . VAL A 1 102 ? -1.276 2.373 5.035 1 98.75 102 VAL A N 1
ATOM 805 C CA . VAL A 1 102 ? 0.089 2.281 5.543 1 98.75 102 VAL A CA 1
ATOM 806 C C . VAL A 1 102 ? 0.107 2.596 7.035 1 98.75 102 VAL A C 1
ATOM 808 O O . VAL A 1 102 ? -0.261 3.697 7.449 1 98.75 102 VAL A O 1
ATOM 811 N N . GLN A 1 103 ? 0.48 1.576 7.801 1 98.31 103 GLN A N 1
ATOM 812 C CA . GLN A 1 103 ? 0.72 1.768 9.227 1 98.31 103 GLN A CA 1
ATOM 813 C C . GLN A 1 103 ? 2.084 2.404 9.477 1 98.31 103 GLN A C 1
ATOM 815 O O . GLN A 1 103 ? 3.119 1.759 9.297 1 98.31 103 GLN A O 1
ATOM 820 N N . ALA A 1 104 ? 2.053 3.625 9.984 1 98.81 104 ALA A N 1
ATOM 821 C CA . ALA A 1 104 ? 3.307 4.363 10.117 1 98.81 104 ALA A CA 1
ATOM 822 C C . ALA A 1 104 ? 4.094 3.891 11.328 1 98.81 104 ALA A C 1
ATOM 824 O O . ALA A 1 104 ? 3.547 3.785 12.43 1 98.81 104 ALA A O 1
ATOM 825 N N . ALA A 1 105 ? 5.355 3.582 11.078 1 98.56 105 ALA A N 1
ATOM 826 C CA . ALA A 1 105 ? 6.305 3.373 12.164 1 98.56 105 ALA A CA 1
ATOM 827 C C . ALA A 1 105 ? 7.02 4.672 12.523 1 98.56 105 ALA A C 1
ATOM 829 O O . ALA A 1 105 ? 7.41 4.875 13.68 1 98.56 105 ALA A O 1
ATOM 830 N N . ASN A 1 106 ? 7.238 5.473 11.531 1 98.81 106 ASN A N 1
ATOM 831 C CA . ASN A 1 106 ? 7.848 6.785 11.719 1 98.81 106 ASN A CA 1
ATOM 832 C C . ASN A 1 106 ? 7.316 7.801 10.711 1 98.81 106 ASN A C 1
ATOM 834 O O . ASN A 1 106 ? 6.938 7.438 9.602 1 98.81 106 ASN A O 1
ATOM 838 N N . VAL A 1 107 ? 7.348 9.062 11.156 1 98.69 107 VAL A N 1
ATOM 839 C CA . VAL A 1 107 ? 6.992 10.188 10.289 1 98.69 107 VAL A CA 1
ATOM 840 C C . VAL A 1 107 ? 7.984 11.328 10.492 1 98.69 107 VAL A C 1
ATOM 842 O O . VAL A 1 107 ? 8.188 11.789 11.617 1 98.69 107 VAL A O 1
ATOM 845 N N . GLU A 1 108 ? 8.586 11.703 9.461 1 98.5 108 GLU A N 1
ATOM 846 C CA . GLU A 1 108 ? 9.461 12.875 9.477 1 98.5 108 GLU A CA 1
ATOM 847 C C . GLU A 1 108 ? 8.797 14.062 8.797 1 98.5 108 GLU A C 1
ATOM 849 O O . GLU A 1 108 ? 8.273 13.945 7.688 1 98.5 108 GLU A O 1
ATOM 854 N N . PHE A 1 109 ? 8.82 15.141 9.484 1 97.75 109 PHE A N 1
ATOM 855 C CA . PHE A 1 109 ? 8.211 16.359 8.961 1 97.75 109 PHE A CA 1
ATOM 856 C C . PHE A 1 109 ? 9.203 17.156 8.141 1 97.75 109 PHE A C 1
ATOM 858 O O . PHE A 1 109 ? 10.25 17.562 8.641 1 97.75 109 PHE A O 1
ATOM 865 N N . LEU A 1 110 ? 8.938 17.359 6.906 1 97.25 110 LEU A N 1
ATOM 866 C CA . LEU A 1 110 ? 9.891 18 6.004 1 97.25 110 LEU A CA 1
ATOM 867 C C . LEU A 1 110 ? 9.594 19.484 5.875 1 97.25 110 LEU A C 1
ATOM 869 O O . LEU A 1 110 ? 10.453 20.266 5.445 1 97.25 110 LEU A O 1
ATOM 873 N N . ASP A 1 111 ? 8.328 19.875 6.027 1 91.69 111 ASP A N 1
ATOM 874 C CA . ASP A 1 111 ? 7.895 21.266 6.109 1 91.69 111 ASP A CA 1
ATOM 875 C C . ASP A 1 111 ? 7.422 21.609 7.523 1 91.69 111 ASP A C 1
ATOM 877 O O . ASP A 1 111 ? 7.141 20.719 8.32 1 91.69 111 ASP A O 1
ATOM 881 N N . TRP A 1 112 ? 7.594 22.984 7.91 1 78.56 112 TRP A N 1
ATOM 882 C CA . TRP A 1 112 ? 7.121 23.391 9.227 1 78.56 112 TRP A CA 1
ATOM 883 C C . TRP A 1 112 ? 5.879 24.266 9.109 1 78.56 112 TRP A C 1
ATOM 885 O O . TRP A 1 112 ? 5.695 24.953 8.102 1 78.56 112 TRP A O 1
ATOM 895 N N . LYS A 1 113 ? 4.957 23.781 9.852 1 69.94 113 LYS A N 1
ATOM 896 C CA . LYS A 1 113 ? 3.775 24.625 9.969 1 69.94 113 LYS A CA 1
ATOM 897 C C . LYS A 1 113 ? 4.141 26.016 10.508 1 69.94 113 LYS A C 1
ATOM 899 O O . LYS A 1 113 ? 4.84 26.125 11.516 1 69.94 113 LYS A O 1
ATOM 904 N N . ASP A 1 114 ? 4.438 27 9.672 1 62.19 114 ASP A N 1
ATOM 905 C CA . ASP A 1 114 ? 4.719 28.344 10.188 1 62.19 114 ASP A CA 1
ATOM 906 C C . ASP A 1 114 ? 3.762 28.703 11.32 1 62.19 114 ASP A C 1
ATOM 908 O O . ASP A 1 114 ? 2.543 28.641 11.156 1 62.19 114 ASP A O 1
ATOM 912 N N . GLY A 1 115 ? 4.051 28.312 12.5 1 52.53 115 GLY A N 1
ATOM 913 C CA . GLY A 1 115 ? 3.258 29.031 13.484 1 52.53 115 GLY A CA 1
ATOM 914 C C . GLY A 1 115 ? 2.92 30.453 13.07 1 52.53 115 GLY A C 1
ATOM 915 O O . GLY A 1 115 ? 1.91 31 13.508 1 52.53 115 GLY A O 1
ATOM 916 N N . ASN A 1 116 ? 4.016 31.25 12.812 1 43.06 116 ASN A N 1
ATOM 917 C CA . ASN A 1 116 ? 3.928 32.688 12.633 1 43.06 116 ASN A CA 1
ATOM 918 C C . ASN A 1 116 ? 3.348 33.062 11.266 1 43.06 116 ASN A C 1
ATOM 920 O O . ASN A 1 116 ? 4.082 33.188 10.281 1 43.06 116 ASN A O 1
ATOM 924 N N . SER A 1 117 ? 2.432 32.375 10.758 1 40.94 117 SER A N 1
ATOM 925 C CA . SER A 1 117 ? 1.829 33.188 9.711 1 40.94 117 SER A CA 1
ATOM 926 C C . SER A 1 117 ? 1.498 34.562 10.219 1 40.94 117 SER A C 1
ATOM 928 O O . SER A 1 117 ? 0.398 34.812 10.719 1 40.94 117 SER A O 1
ATOM 930 N N . SER A 1 118 ? 2.258 35.219 11.039 1 35.22 118 SER A N 1
ATOM 931 C CA . SER A 1 118 ? 2.051 36.656 11.031 1 35.22 118 SER A CA 1
ATOM 932 C C . SER A 1 118 ? 2.072 37.219 9.609 1 35.22 118 SER A C 1
ATOM 934 O O . SER A 1 118 ? 3.035 37 8.867 1 35.22 118 SER A O 1
ATOM 936 N N . SER A 1 119 ? 0.898 37.344 9.047 1 35.69 119 SER A N 1
ATOM 937 C CA . SER A 1 119 ? 0.639 38.344 8.008 1 35.69 119 SER A CA 1
ATOM 938 C C . SER A 1 119 ? 1.544 39.562 8.172 1 35.69 119 SER A C 1
ATOM 940 O O . SER A 1 119 ? 1.35 40.375 9.086 1 35.69 119 SER A O 1
ATOM 942 N N . ASN A 1 120 ? 2.809 39.375 8.203 1 31.23 120 ASN A N 1
ATOM 943 C CA . ASN A 1 120 ? 3.494 40.656 7.973 1 31.23 120 ASN A CA 1
ATOM 944 C C . ASN A 1 120 ? 2.936 41.375 6.75 1 31.23 120 ASN A C 1
ATOM 946 O O . ASN A 1 120 ? 3.113 40.938 5.621 1 31.23 120 ASN A O 1
ATOM 950 N N . ASN A 1 121 ? 1.684 41.844 6.922 1 29.25 121 ASN A N 1
ATOM 951 C CA . ASN A 1 121 ? 1.19 43 6.156 1 29.25 121 ASN A CA 1
ATOM 952 C C . ASN A 1 121 ? 2.266 44.062 5.988 1 29.25 121 ASN A C 1
ATOM 954 O O . ASN A 1 121 ? 2.488 44.875 6.887 1 29.25 121 ASN A O 1
ATOM 958 N N . TYR A 1 122 ? 3.457 43.719 5.523 1 28.44 122 TYR A N 1
ATOM 959 C CA . TYR A 1 122 ? 4.227 44.875 5.098 1 28.44 122 TYR A CA 1
ATOM 960 C C . TYR A 1 122 ? 3.414 45.75 4.145 1 28.44 122 TYR A C 1
ATOM 962 O O . TYR A 1 122 ? 3.137 45.344 3.012 1 28.44 122 TYR A O 1
ATOM 970 N N . SER A 1 123 ? 2.275 46.375 4.609 1 30.75 123 SER A N 1
ATOM 971 C CA . SER A 1 123 ? 1.764 47.594 3.979 1 30.75 123 SER A CA 1
ATOM 972 C C . SER A 1 123 ? 2.889 48.562 3.688 1 30.75 123 SER A C 1
ATOM 974 O O . SER A 1 123 ? 3.449 49.156 4.609 1 30.75 123 SER A O 1
ATOM 976 N N . ASN A 1 124 ? 3.85 48.125 2.805 1 24.2 124 ASN A N 1
ATOM 977 C CA . ASN A 1 124 ? 4.719 49.156 2.271 1 24.2 124 ASN A CA 1
ATOM 978 C C . ASN A 1 124 ? 3.924 50.375 1.847 1 24.2 124 ASN A C 1
ATOM 980 O O . ASN A 1 124 ? 3.154 50.344 0.887 1 24.2 124 ASN A O 1
ATOM 984 N N . ASN A 1 125 ? 3.414 51.125 2.752 1 26.2 125 ASN A N 1
ATOM 985 C CA . ASN A 1 125 ? 2.977 52.469 2.518 1 26.2 125 ASN A CA 1
ATOM 986 C C . ASN A 1 125 ? 3.992 53.25 1.683 1 26.2 125 ASN A C 1
ATOM 988 O O . ASN A 1 125 ? 5.07 53.594 2.17 1 26.2 125 ASN A O 1
ATOM 992 N N . SER A 1 126 ? 4.133 52.812 0.323 1 27.41 126 SER A N 1
ATOM 993 C CA . SER A 1 126 ? 4.844 53.656 -0.644 1 27.41 126 SER A CA 1
ATOM 994 C C . SER A 1 126 ? 4.492 55.125 -0.468 1 27.41 126 SER A C 1
ATOM 996 O O . SER A 1 126 ? 3.324 55.5 -0.578 1 27.41 126 SER A O 1
ATOM 998 N N . ASN A 1 127 ? 5.16 55.781 0.392 1 25.19 127 ASN A N 1
ATOM 999 C CA . ASN A 1 127 ? 5.199 57.219 0.439 1 25.19 127 ASN A CA 1
ATOM 1000 C C . ASN A 1 127 ? 5.496 57.812 -0.934 1 25.19 127 ASN A C 1
ATOM 1002 O O . ASN A 1 127 ? 6.57 57.594 -1.497 1 25.19 127 ASN A O 1
ATOM 1006 N N . SER A 1 128 ? 4.465 57.875 -1.854 1 28.17 128 SER A N 1
ATOM 1007 C CA . SER A 1 128 ? 4.422 58.625 -3.107 1 28.17 128 SER A CA 1
ATOM 1008 C C . SER A 1 128 ? 5.074 60 -2.957 1 28.17 128 SER A C 1
ATOM 1010 O O . SER A 1 128 ? 4.523 60.875 -2.303 1 28.17 128 SER A O 1
ATOM 1012 N N . SER A 1 129 ? 6.414 60.031 -2.771 1 26.77 129 SER A N 1
ATOM 1013 C CA . SER A 1 129 ? 7.027 61.344 -2.943 1 26.77 129 SER A CA 1
ATOM 1014 C C . SER A 1 129 ? 6.684 61.938 -4.305 1 26.77 129 SER A C 1
ATOM 1016 O O . SER A 1 129 ? 6.73 61.25 -5.32 1 26.77 129 SER A O 1
ATOM 1018 N N . ASN A 1 130 ? 5.926 63.031 -4.395 1 25.48 130 ASN A N 1
ATOM 1019 C CA . ASN A 1 130 ? 5.434 63.969 -5.391 1 25.48 130 ASN A CA 1
ATOM 1020 C C . ASN A 1 130 ? 6.57 64.562 -6.23 1 25.48 130 ASN A C 1
ATOM 1022 O O . ASN A 1 130 ? 7.188 65.562 -5.852 1 25.48 130 ASN A O 1
ATOM 1026 N N . ALA A 1 131 ? 7.629 63.75 -6.621 1 24.38 131 ALA A N 1
ATOM 1027 C CA . ALA A 1 131 ? 8.664 64.5 -7.32 1 24.38 131 ALA A CA 1
ATOM 1028 C C . ALA A 1 131 ? 8.102 65.188 -8.57 1 24.38 131 ALA A C 1
ATOM 1030 O O . ALA A 1 131 ? 7.109 64.688 -9.141 1 24.38 131 ALA A O 1
ATOM 1031 N N . GLN A 1 132 ? 8.773 66.312 -9.016 1 24.02 132 GLN A N 1
ATOM 1032 C CA . GLN A 1 132 ? 8.719 67.438 -9.945 1 24.02 132 GLN A CA 1
ATOM 1033 C C . GLN A 1 132 ? 8.805 67 -11.391 1 24.02 132 GLN A C 1
ATOM 1035 O O . GLN A 1 132 ? 9.547 66.062 -11.695 1 24.02 132 GLN A O 1
ATOM 1040 N N . ASN A 1 133 ? 7.977 67.438 -12.328 1 24.48 133 ASN A N 1
ATOM 1041 C CA . ASN A 1 133 ? 7.41 67.375 -13.672 1 24.48 133 ASN A CA 1
ATOM 1042 C C . ASN A 1 133 ? 8.461 67.625 -14.742 1 24.48 133 ASN A C 1
ATOM 1044 O O . ASN A 1 133 ? 8.312 68.562 -15.539 1 24.48 133 ASN A O 1
ATOM 1048 N N . ASP A 1 134 ? 9.836 67.438 -14.586 1 24.86 134 ASP A N 1
ATOM 1049 C CA . ASP A 1 134 ? 10.523 68.188 -15.617 1 24.86 134 ASP A CA 1
ATOM 1050 C C . ASP A 1 134 ? 10.094 67.75 -17.016 1 24.86 134 ASP A C 1
ATOM 1052 O O . ASP A 1 134 ? 9.586 66.625 -17.188 1 24.86 134 ASP A O 1
ATOM 1056 N N . SER A 1 135 ? 10.438 68.625 -18.156 1 26.83 135 SER A N 1
ATOM 1057 C CA . SER A 1 135 ? 10.273 69.188 -19.484 1 26.83 135 SER A CA 1
ATOM 1058 C C . SER A 1 135 ? 10.836 68.25 -20.562 1 26.83 135 SER A C 1
ATOM 1060 O O . SER A 1 135 ? 12.055 68.25 -20.781 1 26.83 135 SER A O 1
ATOM 1062 N N . PHE A 1 136 ? 10.469 67 -20.672 1 25.73 136 PHE A N 1
ATOM 1063 C CA . PHE A 1 136 ? 11.039 66.062 -21.625 1 25.73 136 PHE A CA 1
ATOM 1064 C C . PHE A 1 136 ? 10.773 66.5 -23.062 1 25.73 136 PHE A C 1
ATOM 1066 O O . PHE A 1 136 ? 9.633 66.438 -23.531 1 25.73 136 PHE A O 1
ATOM 1073 N N . THR A 1 137 ? 11.641 67.375 -23.578 1 25.72 137 THR A N 1
ATOM 1074 C CA . THR A 1 137 ? 11.617 68 -24.891 1 25.72 137 THR A CA 1
ATOM 1075 C C . THR A 1 137 ? 11.875 67 -26 1 25.72 137 THR A C 1
ATOM 1077 O O . THR A 1 137 ? 12.172 67.375 -27.141 1 25.72 137 THR A O 1
ATOM 1080 N N . ALA A 1 138 ? 11.508 65.812 -25.922 1 24.16 138 ALA A N 1
ATOM 1081 C CA . ALA A 1 138 ? 12.086 64.875 -26.906 1 24.16 138 ALA A CA 1
ATOM 1082 C C . ALA A 1 138 ? 11.562 65.188 -28.312 1 24.16 138 ALA A C 1
ATOM 1084 O O . ALA A 1 138 ? 10.383 65 -28.594 1 24.16 138 ALA A O 1
ATOM 1085 N N . PRO A 1 139 ? 12.141 66.125 -28.953 1 27.94 139 PRO A N 1
ATOM 1086 C CA . PRO A 1 139 ? 11.484 66.5 -30.203 1 27.94 139 PRO A CA 1
ATOM 1087 C C . PRO A 1 139 ? 11.602 65.438 -31.281 1 27.94 139 PRO A C 1
ATOM 1089 O O . PRO A 1 139 ? 12.703 65.125 -31.75 1 27.94 139 PRO A O 1
ATOM 1092 N N . ILE A 1 140 ? 11.242 64.25 -30.969 1 26.12 140 ILE A N 1
ATOM 1093 C CA . ILE A 1 140 ? 11.531 63.156 -31.875 1 26.12 140 ILE A CA 1
ATOM 1094 C C . ILE A 1 140 ? 10.969 63.469 -33.25 1 26.12 140 ILE A C 1
ATOM 1096 O O . ILE A 1 140 ? 9.758 63.625 -33.438 1 26.12 140 ILE A O 1
ATOM 1100 N N . ASP A 1 141 ? 11.844 64.125 -33.906 1 24.22 141 ASP A N 1
ATOM 1101 C CA . ASP A 1 141 ? 11.641 64.625 -35.281 1 24.22 141 ASP A CA 1
ATOM 1102 C C . ASP A 1 141 ? 11.273 63.469 -36.219 1 24.22 141 ASP A C 1
ATOM 1104 O O . ASP A 1 141 ? 11.781 62.344 -36.062 1 24.22 141 ASP A O 1
ATOM 1108 N N . ASP A 1 142 ? 10.188 63.531 -36.906 1 24.38 142 ASP A N 1
ATOM 1109 C CA . ASP A 1 142 ? 9.273 62.75 -37.719 1 24.38 142 ASP A CA 1
ATOM 1110 C C . ASP A 1 142 ? 10 62.094 -38.906 1 24.38 142 ASP A C 1
ATOM 1112 O O . ASP A 1 142 ? 9.734 60.938 -39.25 1 24.38 142 ASP A O 1
ATOM 1116 N N . ASP A 1 143 ? 10.836 62.75 -39.75 1 24.59 143 ASP A N 1
ATOM 1117 C CA . ASP A 1 143 ? 10.406 62.75 -41.156 1 24.59 143 ASP A CA 1
ATOM 1118 C C . ASP A 1 143 ? 11.133 61.656 -41.938 1 24.59 143 ASP A C 1
ATOM 1120 O O . ASP A 1 143 ? 11.039 61.625 -43.188 1 24.59 143 ASP A O 1
ATOM 1124 N N . PHE A 1 144 ? 12.211 61 -41.375 1 24.36 144 PHE A N 1
ATOM 1125 C CA . PHE A 1 144 ? 13.195 60.844 -42.438 1 24.36 144 PHE A CA 1
ATOM 1126 C C . PHE A 1 144 ? 12.695 59.844 -43.469 1 24.36 144 PHE A C 1
ATOM 1128 O O . PHE A 1 144 ? 12.234 58.75 -43.125 1 24.36 144 PHE A O 1
ATOM 1135 N N . GLU A 1 145 ? 12.695 60.188 -44.75 1 22.47 145 GLU A N 1
ATOM 1136 C CA . GLU A 1 145 ? 12.211 59.844 -46.062 1 22.47 145 GLU A CA 1
ATOM 1137 C C . GLU A 1 145 ? 12.836 58.562 -46.594 1 22.47 145 GLU A C 1
ATOM 1139 O O . GLU A 1 145 ? 13.883 58.125 -46.094 1 22.47 145 GLU A O 1
ATOM 1144 N N . TYR A 1 146 ? 12.695 58.25 -47.875 1 21.84 146 TYR A N 1
ATOM 1145 C CA . TYR A 1 146 ? 12.273 57.281 -48.875 1 21.84 146 TYR A CA 1
ATOM 1146 C C . TYR A 1 146 ? 13.453 56.406 -49.312 1 21.84 146 TYR A C 1
ATOM 1148 O O . TYR A 1 146 ? 13.328 55.188 -49.406 1 21.84 146 TYR A O 1
ATOM 1156 N N . SER A 1 147 ? 14.672 56.844 -49.844 1 21.95 147 SER A N 1
ATOM 1157 C CA . SER A 1 147 ? 14.852 56.562 -51.25 1 21.95 147 SER A CA 1
ATOM 1158 C C . SER A 1 147 ? 15.727 55.344 -51.5 1 21.95 147 SER A C 1
ATOM 1160 O O . SER A 1 147 ? 16.031 55 -52.625 1 21.95 147 SER A O 1
ATOM 1162 N N . ALA A 1 148 ? 16.297 54.688 -50.531 1 21.84 148 ALA A N 1
ATOM 1163 C CA . ALA A 1 148 ? 17.562 54.125 -51 1 21.84 148 ALA A CA 1
ATOM 1164 C C . ALA A 1 148 ? 17.328 53 -52.031 1 21.84 148 ALA A C 1
ATOM 1166 O O . ALA A 1 148 ? 16.516 52.125 -51.781 1 21.84 148 ALA A O 1
ATOM 1167 N N . ASP A 1 149 ? 17.844 53.156 -53.312 1 22.75 149 ASP A N 1
ATOM 1168 C CA . ASP A 1 149 ? 18.109 52.594 -54.625 1 22.75 149 ASP A CA 1
ATOM 1169 C C . ASP A 1 149 ? 18.891 51.281 -54.531 1 22.75 149 ASP A C 1
ATOM 1171 O O . ASP A 1 149 ? 19.734 51.125 -53.625 1 22.75 149 ASP A O 1
ATOM 1175 N N . PHE A 1 150 ? 18.516 50.156 -55.219 1 25.16 150 PHE A N 1
ATOM 1176 C CA . PHE A 1 150 ? 18.672 48.719 -55.469 1 25.16 150 PHE A CA 1
ATOM 1177 C C . PHE A 1 150 ? 20.031 48.438 -56.062 1 25.16 150 PHE A C 1
ATOM 1179 O O . PHE A 1 150 ? 20.328 47.281 -56.438 1 25.16 150 PHE A O 1
ATOM 1186 N N . ASP A 1 151 ? 21.031 49.312 -56.156 1 22.47 151 ASP A N 1
ATOM 1187 C CA . ASP A 1 151 ? 21.875 48.969 -57.312 1 22.47 151 ASP A CA 1
ATOM 1188 C C . ASP A 1 151 ? 22.844 47.844 -56.938 1 22.47 151 ASP A C 1
ATOM 1190 O O . ASP A 1 151 ? 23.703 48 -56.094 1 22.47 151 ASP A O 1
ATOM 1194 N N . PRO A 1 152 ? 22.516 46.562 -57.031 1 26.27 152 PRO A N 1
ATOM 1195 C CA . PRO A 1 152 ? 23.453 45.5 -56.719 1 26.27 152 PRO A CA 1
ATOM 1196 C C . PRO A 1 152 ? 24.734 45.562 -57.531 1 26.27 152 PRO A C 1
ATOM 1198 O O . PRO A 1 152 ? 24.703 45.344 -58.75 1 26.27 152 PRO A O 1
ATOM 1201 N N . THR A 1 153 ? 25.578 46.625 -57.219 1 20.62 153 THR A N 1
ATOM 1202 C CA . THR A 1 153 ? 26.766 46.875 -58.031 1 20.62 153 THR A CA 1
ATOM 1203 C C . THR A 1 153 ? 27.578 45.625 -58.25 1 20.62 153 THR A C 1
ATOM 1205 O O . THR A 1 153 ? 27.375 44.625 -57.562 1 20.62 153 THR A O 1
ATOM 1208 N N . GLU A 1 154 ? 28.859 45.938 -58.469 1 21 154 GLU A N 1
ATOM 1209 C CA . GLU A 1 154 ? 29.938 45.812 -59.469 1 21 154 GLU A CA 1
ATOM 1210 C C . GLU A 1 154 ? 30.828 44.625 -59.125 1 21 154 GLU A C 1
ATOM 1212 O O . GLU A 1 154 ? 31.016 43.719 -59.969 1 21 154 GLU A O 1
ATOM 1217 N N . ASP A 1 155 ? 32 44.969 -58.781 1 21.66 155 ASP A N 1
ATOM 1218 C CA . ASP A 1 155 ? 33.219 44.875 -59.562 1 21.66 155 ASP A CA 1
ATOM 1219 C C . ASP A 1 155 ? 33.969 43.594 -59.312 1 21.66 155 ASP A C 1
ATOM 1221 O O . ASP A 1 155 ? 34.156 42.781 -60.219 1 21.66 155 ASP A O 1
ATOM 1225 N N . LYS A 1 156 ? 35.375 43.75 -58.688 1 21.19 156 LYS A N 1
ATOM 1226 C CA . LYS A 1 156 ? 36.75 43.562 -59.188 1 21.19 156 LYS A CA 1
ATOM 1227 C C . LYS A 1 156 ? 37.375 42.25 -58.719 1 21.19 156 LYS A C 1
ATOM 1229 O O . LYS A 1 156 ? 37.25 41.906 -57.531 1 21.19 156 LYS A O 1
ATOM 1234 N N . ARG A 1 157 ? 37.688 41.5 -59.656 1 30.06 157 ARG A N 1
ATOM 1235 C CA . ARG A 1 157 ? 38.531 40.312 -59.719 1 30.06 157 ARG A CA 1
ATOM 1236 C C . ARG A 1 157 ? 39.875 40.562 -59.062 1 30.06 157 ARG A C 1
ATOM 1238 O O . ARG A 1 157 ? 40.625 41.438 -59.531 1 30.06 157 ARG A O 1
ATOM 1245 N N . ILE A 1 158 ? 39.844 40.938 -57.906 1 22.66 158 ILE A N 1
ATOM 1246 C CA . ILE A 1 158 ? 41.219 41.375 -57.594 1 22.66 158 ILE A CA 1
ATOM 1247 C C . ILE A 1 158 ? 42.219 40.438 -58.188 1 22.66 158 ILE A C 1
ATOM 1249 O O . ILE A 1 158 ? 41.969 39.219 -58.281 1 22.66 158 ILE A O 1
ATOM 1253 N N . PRO A 1 159 ? 43.562 40.875 -58.25 1 21.36 159 PRO A N 1
ATOM 1254 C CA . PRO A 1 159 ? 44.75 41.031 -59.062 1 21.36 159 PRO A CA 1
ATOM 1255 C C . PRO A 1 159 ? 45.531 39.719 -59.25 1 21.36 159 PRO A C 1
ATOM 1257 O O . PRO A 1 159 ? 45.812 39.031 -58.281 1 21.36 159 PRO A O 1
ATOM 1260 N N . PHE A 1 160 ? 45.219 38.812 -60.312 1 17.56 160 PHE A N 1
ATOM 1261 C CA . PHE A 1 160 ? 46.156 38.906 -61.438 1 17.56 160 PHE A CA 1
ATOM 1262 C C . PHE A 1 160 ? 46.031 40.25 -62.125 1 17.56 160 PHE A C 1
ATOM 1264 O O . PHE A 1 160 ? 44.938 40.844 -62.125 1 17.56 160 PHE A O 1
ATOM 1271 N N . MET B 1 1 ? 9.266 10.07 -3.545 1 95.62 1 MET B N 1
ATOM 1272 C CA . MET B 1 1 ? 9.68 8.828 -2.9 1 95.62 1 MET B CA 1
ATOM 1273 C C . MET B 1 1 ? 8.484 7.91 -2.662 1 95.62 1 MET B C 1
ATOM 1275 O O . M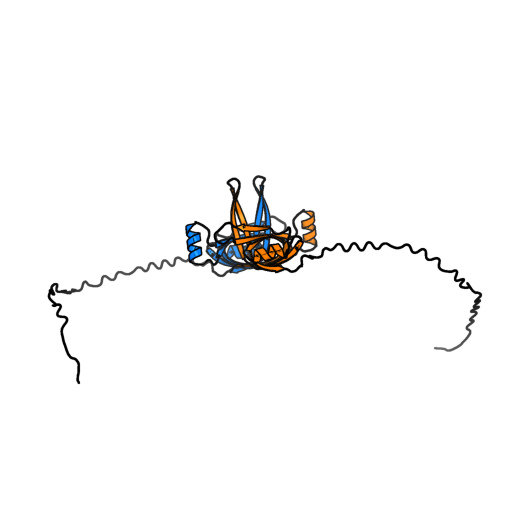ET B 1 1 ? 7.512 8.305 -2.023 1 95.62 1 MET B O 1
ATOM 1279 N N . ASN B 1 2 ? 8.461 6.746 -3.186 1 98.5 2 ASN B N 1
ATOM 1280 C CA . ASN B 1 2 ? 7.484 5.668 -3.102 1 98.5 2 ASN B CA 1
ATOM 1281 C C . ASN B 1 2 ? 8.133 4.305 -3.307 1 98.5 2 ASN B C 1
ATOM 1283 O O . ASN B 1 2 ? 8.352 3.879 -4.445 1 98.5 2 ASN B O 1
ATOM 1287 N N . ASN B 1 3 ? 8.43 3.688 -2.191 1 98.69 3 ASN B N 1
ATOM 1288 C CA . ASN B 1 3 ? 9.117 2.402 -2.256 1 98.69 3 ASN B CA 1
ATOM 1289 C C . ASN B 1 3 ? 8.461 1.372 -1.338 1 98.69 3 ASN B C 1
ATOM 1291 O O . ASN B 1 3 ? 8.172 1.667 -0.178 1 98.69 3 ASN B O 1
ATOM 1295 N N . VAL B 1 4 ? 8.25 0.203 -1.925 1 98.81 4 VAL B N 1
ATOM 1296 C CA . VAL B 1 4 ? 7.652 -0.905 -1.188 1 98.81 4 VAL B CA 1
ATOM 1297 C C . VAL B 1 4 ? 8.5 -2.164 -1.372 1 98.81 4 VAL B C 1
ATOM 1299 O O . VAL B 1 4 ? 8.953 -2.459 -2.48 1 98.81 4 VAL B O 1
ATOM 1302 N N . VAL B 1 5 ? 8.734 -2.895 -0.31 1 98.88 5 VAL B N 1
ATOM 1303 C CA . VAL B 1 5 ? 9.359 -4.211 -0.327 1 98.88 5 VAL B CA 1
ATOM 1304 C C . VAL B 1 5 ? 8.508 -5.199 0.469 1 98.88 5 VAL B C 1
ATOM 1306 O O . VAL B 1 5 ? 8.281 -5.008 1.666 1 98.88 5 VAL B O 1
ATOM 1309 N N . LEU B 1 6 ? 8.102 -6.223 -0.21 1 98.88 6 LEU B N 1
ATOM 1310 C CA . LEU B 1 6 ? 7.223 -7.211 0.405 1 98.88 6 LEU B CA 1
ATOM 1311 C C . LEU B 1 6 ? 7.742 -8.625 0.17 1 98.88 6 LEU B C 1
ATOM 1313 O O . LEU B 1 6 ? 8.203 -8.945 -0.927 1 98.88 6 LEU B O 1
ATOM 1317 N N . MET B 1 7 ? 7.672 -9.375 1.152 1 98.75 7 MET B N 1
ATOM 1318 C CA . MET B 1 7 ? 7.871 -10.82 1.022 1 98.75 7 MET B CA 1
ATOM 1319 C C . MET B 1 7 ? 6.637 -11.586 1.482 1 98.75 7 MET B C 1
ATOM 1321 O O . MET B 1 7 ? 6.098 -11.312 2.557 1 98.75 7 MET B O 1
ATOM 1325 N N . GLY B 1 8 ? 6.188 -12.43 0.691 1 98.69 8 GLY B N 1
ATOM 1326 C CA . GLY B 1 8 ? 5.008 -13.203 1.038 1 98.69 8 GLY B CA 1
ATOM 1327 C C . GLY B 1 8 ? 4.773 -14.383 0.106 1 98.69 8 GLY B C 1
ATOM 1328 O O . GLY B 1 8 ? 5.637 -14.719 -0.705 1 98.69 8 GLY B O 1
ATOM 1329 N N . ARG B 1 9 ? 3.645 -15.062 0.327 1 98.06 9 ARG B N 1
ATOM 1330 C CA . ARG B 1 9 ? 3.236 -16.203 -0.478 1 98.06 9 ARG B CA 1
ATOM 1331 C C . ARG B 1 9 ? 2.035 -15.867 -1.352 1 98.06 9 ARG B C 1
ATOM 1333 O O . ARG B 1 9 ? 1.112 -15.18 -0.905 1 98.06 9 ARG B O 1
ATOM 1340 N N . LEU B 1 10 ? 2.107 -16.406 -2.561 1 98.44 10 LEU B N 1
ATOM 1341 C CA . LEU B 1 10 ? 0.917 -16.25 -3.389 1 98.44 10 LEU B CA 1
ATOM 1342 C C . LEU B 1 10 ? -0.264 -17.016 -2.799 1 98.44 10 LEU B C 1
ATOM 1344 O O . LEU B 1 10 ? -0.122 -18.172 -2.4 1 98.44 10 LEU B O 1
ATOM 1348 N N . THR B 1 11 ? -1.457 -16.359 -2.725 1 98.25 11 THR B N 1
ATOM 1349 C CA . THR B 1 11 ? -2.635 -17 -2.15 1 98.25 11 THR B CA 1
ATOM 1350 C C . THR B 1 11 ? -3.336 -17.875 -3.189 1 98.25 11 THR B C 1
ATOM 1352 O O . THR B 1 11 ? -4.141 -18.734 -2.84 1 98.25 11 THR B O 1
ATOM 1355 N N . ARG B 1 12 ? -3.145 -17.594 -4.371 1 98.38 12 ARG B N 1
ATOM 1356 C CA . ARG B 1 12 ? -3.652 -18.312 -5.531 1 98.38 12 ARG B CA 1
ATOM 1357 C C . ARG B 1 12 ? -2.711 -18.172 -6.723 1 98.38 12 ARG B C 1
ATOM 1359 O O . ARG B 1 12 ? -1.748 -17.406 -6.668 1 98.38 12 ARG B O 1
ATOM 1366 N N . ASP B 1 13 ? -3.064 -18.953 -7.703 1 98.44 13 ASP B N 1
ATOM 1367 C CA . ASP B 1 13 ? -2.252 -18.828 -8.914 1 98.44 13 ASP B CA 1
ATOM 1368 C C . ASP B 1 13 ? -2.398 -17.453 -9.539 1 98.44 13 ASP B C 1
ATOM 1370 O O . ASP B 1 13 ? -3.488 -16.875 -9.539 1 98.44 13 ASP B O 1
ATOM 1374 N N . PRO B 1 14 ? -1.274 -16.984 -10.125 1 98.44 14 PRO B N 1
ATOM 1375 C CA . PRO B 1 14 ? -1.336 -15.664 -10.75 1 98.44 14 PRO B CA 1
ATOM 1376 C C . PRO B 1 14 ? -2.199 -15.648 -12.008 1 98.44 14 PRO B C 1
ATOM 1378 O O . PRO B 1 14 ? -2.342 -16.672 -12.68 1 98.44 14 PRO B O 1
ATOM 1381 N N . GLU B 1 15 ? -2.744 -14.5 -12.234 1 98.62 15 GLU B N 1
ATOM 1382 C CA . GLU B 1 15 ? -3.596 -14.32 -13.406 1 98.62 15 GLU B CA 1
ATOM 1383 C C . GLU B 1 15 ? -2.924 -13.43 -14.453 1 98.62 15 GLU B C 1
ATOM 1385 O O . GLU B 1 15 ? -2.744 -12.234 -14.227 1 98.62 15 GLU B O 1
ATOM 1390 N N . LEU B 1 16 ? -2.617 -14.023 -15.609 1 97.94 16 LEU B N 1
ATOM 1391 C CA . LEU B 1 16 ? -1.983 -13.297 -16.703 1 97.94 16 LEU B CA 1
ATOM 1392 C C . LEU B 1 16 ? -3.004 -12.922 -17.766 1 97.94 16 LEU B C 1
ATOM 1394 O O . LEU B 1 16 ? -3.822 -13.75 -18.172 1 97.94 16 LEU B O 1
ATOM 1398 N N . ARG B 1 17 ? -3.016 -11.695 -18.125 1 97 17 ARG B N 1
ATOM 1399 C CA . ARG B 1 17 ? -3.861 -11.203 -19.203 1 97 17 ARG B CA 1
ATOM 1400 C C . ARG B 1 17 ? -3.057 -10.344 -20.188 1 97 17 ARG B C 1
ATOM 1402 O O . ARG B 1 17 ? -2.01 -9.805 -19.828 1 97 17 ARG B O 1
ATOM 1409 N N . TYR B 1 18 ? -3.557 -10.359 -21.391 1 94.88 18 TYR B N 1
ATOM 1410 C CA . TYR B 1 18 ? -2.969 -9.492 -22.406 1 94.88 18 TYR B CA 1
ATOM 1411 C C . TYR B 1 18 ? -3.934 -8.375 -22.797 1 94.88 18 TYR B C 1
ATOM 1413 O O . TYR B 1 18 ? -5.086 -8.641 -23.141 1 94.88 18 TYR B O 1
ATOM 1421 N N . LEU B 1 19 ? -3.566 -7.133 -22.438 1 90.31 19 LEU B N 1
ATOM 1422 C CA . LEU B 1 19 ? -4.398 -6 -22.828 1 90.31 19 LEU B CA 1
ATOM 1423 C C . LEU B 1 19 ? -4.309 -5.738 -24.328 1 90.31 19 LEU B C 1
ATOM 1425 O O . LEU B 1 19 ? -3.234 -5.867 -24.922 1 90.31 19 LEU B O 1
ATOM 1429 N N . GLN B 1 20 ? -5.625 -5.602 -24.922 1 81.38 20 GLN B N 1
ATOM 1430 C CA . GLN B 1 20 ? -5.75 -5.379 -26.359 1 81.38 20 GLN B CA 1
ATOM 1431 C C . GLN B 1 20 ? -5.367 -3.951 -26.734 1 81.38 20 GLN B C 1
ATOM 1433 O O . GLN B 1 20 ? -5.75 -3 -26.047 1 81.38 20 GLN B O 1
ATOM 1438 N N . GLY B 1 21 ? -4.188 -3.705 -27.297 1 72.69 21 GLY B N 1
ATOM 1439 C CA . GLY B 1 21 ? -3.719 -2.459 -27.875 1 72.69 21 GLY B CA 1
ATOM 1440 C C . GLY B 1 21 ? -2.514 -2.639 -28.781 1 72.69 21 GLY B C 1
ATOM 1441 O O . GLY B 1 21 ? -2.256 -3.74 -29.281 1 72.69 21 GLY B O 1
ATOM 1442 N N . ALA B 1 22 ? -1.975 -1.511 -29.031 1 63.94 22 ALA B N 1
ATOM 1443 C CA . ALA B 1 22 ? -0.943 -1.492 -30.062 1 63.94 22 ALA B CA 1
ATOM 1444 C C . ALA B 1 22 ? 0.169 -2.488 -29.75 1 63.94 22 ALA B C 1
ATOM 1446 O O . ALA B 1 22 ? 0.683 -3.16 -30.641 1 63.94 22 ALA B O 1
ATOM 1447 N N . ASN B 1 23 ? 0.444 -2.617 -28.406 1 71.19 23 ASN B N 1
ATOM 1448 C CA . ASN B 1 23 ? 1.601 -3.465 -28.141 1 71.19 23 ASN B CA 1
ATOM 1449 C C . ASN B 1 23 ? 1.223 -4.672 -27.281 1 71.19 23 ASN B C 1
ATOM 1451 O O . ASN B 1 23 ? 2.096 -5.375 -26.766 1 71.19 23 ASN B O 1
ATOM 1455 N N . ASN B 1 24 ? 0.023 -5.148 -27.422 1 82.5 24 ASN B N 1
ATOM 1456 C CA . ASN B 1 24 ? -0.387 -6.309 -26.641 1 82.5 24 ASN B CA 1
ATOM 1457 C C . ASN B 1 24 ? 0.387 -6.398 -25.328 1 82.5 24 ASN B C 1
ATOM 1459 O O . ASN B 1 24 ? 1.174 -7.328 -25.125 1 82.5 24 ASN B O 1
ATOM 1463 N N . THR B 1 25 ? 0.248 -5.594 -24.375 1 92.31 25 THR B N 1
ATOM 1464 C CA . THR B 1 25 ? 1.012 -5.512 -23.141 1 92.31 25 THR B CA 1
ATOM 1465 C C . THR B 1 25 ? 0.493 -6.523 -22.109 1 92.31 25 THR B C 1
ATOM 1467 O O . THR B 1 25 ? -0.709 -6.582 -21.844 1 92.31 25 THR B O 1
ATOM 1470 N N . ALA B 1 26 ? 1.41 -7.359 -21.625 1 96.81 26 ALA B N 1
ATOM 1471 C CA . ALA B 1 26 ? 1.072 -8.359 -20.609 1 96.81 26 ALA B CA 1
ATOM 1472 C C . ALA B 1 26 ? 0.916 -7.715 -19.234 1 96.81 26 ALA B C 1
ATOM 1474 O O . ALA B 1 26 ? 1.687 -6.824 -18.859 1 96.81 26 ALA B O 1
ATOM 1475 N N . VAL B 1 27 ? -0.115 -8.102 -18.562 1 97.69 27 VAL B N 1
ATOM 1476 C CA . VAL B 1 27 ? -0.311 -7.703 -17.172 1 97.69 27 VAL B CA 1
ATOM 1477 C C . VAL B 1 27 ? -0.648 -8.93 -16.312 1 97.69 27 VAL B C 1
ATOM 1479 O O . VAL B 1 27 ? -1.558 -9.695 -16.656 1 97.69 27 VAL B O 1
ATOM 1482 N N . CYS B 1 28 ? 0.077 -9.125 -15.219 1 98.75 28 CYS B N 1
ATOM 1483 C CA . CYS B 1 28 ? -0.15 -10.234 -14.297 1 98.75 28 CYS B CA 1
ATOM 1484 C C . CYS B 1 28 ? -0.545 -9.719 -12.922 1 98.75 28 CYS B C 1
ATOM 1486 O O . CYS B 1 28 ? 0.123 -8.844 -12.359 1 98.75 28 CYS B O 1
ATOM 1488 N N . ARG B 1 29 ? -1.604 -10.227 -12.43 1 98.75 29 ARG B N 1
ATOM 1489 C CA . ARG B 1 29 ? -2.061 -9.875 -11.086 1 98.75 29 ARG B CA 1
ATOM 1490 C C . ARG B 1 29 ? -1.995 -11.078 -10.156 1 98.75 29 ARG B C 1
ATOM 1492 O O . ARG B 1 29 ? -2.309 -12.203 -10.562 1 98.75 29 ARG B O 1
ATOM 1499 N N . PHE B 1 30 ? -1.604 -10.82 -8.938 1 98.75 30 PHE B N 1
ATOM 1500 C CA . PHE B 1 30 ? -1.624 -11.875 -7.926 1 98.75 30 PHE B CA 1
ATOM 1501 C C . PHE B 1 30 ? -1.747 -11.281 -6.531 1 98.75 30 PHE B C 1
ATOM 1503 O O . PHE B 1 30 ? -1.556 -10.078 -6.344 1 98.75 30 PHE B O 1
ATOM 1510 N N . ASN B 1 31 ? -2.174 -12.117 -5.727 1 98.69 31 ASN B N 1
ATOM 1511 C CA . ASN B 1 31 ? -2.393 -11.734 -4.332 1 98.69 31 ASN B CA 1
ATOM 1512 C C . ASN B 1 31 ? -1.325 -12.32 -3.416 1 98.69 31 ASN B C 1
ATOM 1514 O O . ASN B 1 31 ? -1.019 -13.516 -3.498 1 98.69 31 ASN B O 1
ATOM 1518 N N . LEU B 1 32 ? -0.791 -11.531 -2.59 1 98.75 32 LEU B N 1
ATOM 1519 C CA . LEU B 1 32 ? 0.329 -11.906 -1.733 1 98.75 32 LEU B CA 1
ATOM 1520 C C . LEU B 1 32 ? -0.083 -11.898 -0.265 1 98.75 32 LEU B C 1
ATOM 1522 O O . LEU B 1 32 ? -0.577 -10.891 0.24 1 98.75 32 LEU B O 1
ATOM 1526 N N . ALA B 1 33 ? 0.071 -13 0.391 1 98.69 33 ALA B N 1
ATOM 1527 C CA . ALA B 1 33 ? -0.08 -13.07 1.842 1 98.69 33 ALA B CA 1
ATOM 1528 C C . ALA B 1 33 ? 1.218 -12.688 2.549 1 98.69 33 ALA B C 1
ATOM 1530 O O . ALA B 1 33 ? 2.213 -13.414 2.465 1 98.69 33 ALA B O 1
ATOM 1531 N N . VAL B 1 34 ? 1.226 -11.602 3.23 1 98.56 34 VAL B N 1
ATOM 1532 C CA . VAL B 1 34 ? 2.395 -11.102 3.947 1 98.56 34 VAL B CA 1
ATOM 1533 C C . VAL B 1 34 ? 2.166 -11.219 5.453 1 98.56 34 VAL B C 1
ATOM 1535 O O . VAL B 1 34 ? 1.213 -10.648 5.988 1 98.56 34 VAL B O 1
ATOM 1538 N N . ASP B 1 35 ? 3.105 -11.844 6.102 1 95.5 35 ASP B N 1
ATOM 1539 C CA . ASP B 1 35 ? 2.977 -12.102 7.531 1 95.5 35 ASP B CA 1
ATOM 1540 C C . ASP B 1 35 ? 3.018 -10.805 8.336 1 95.5 35 ASP B C 1
ATOM 1542 O O . ASP B 1 35 ? 3.859 -9.938 8.078 1 95.5 35 ASP B O 1
ATOM 1546 N N . LYS B 1 36 ? 2.105 -10.664 9.336 1 90.94 36 LYS B N 1
ATOM 1547 C CA . LYS B 1 36 ? 2.057 -9.469 10.18 1 90.94 36 LYS B CA 1
ATOM 1548 C C . LYS B 1 36 ? 3.1 -9.539 11.289 1 90.94 36 LYS B C 1
ATOM 1550 O O . LYS B 1 36 ? 3.328 -8.555 11.992 1 90.94 36 LYS B O 1
ATOM 1555 N N . ASN B 1 37 ? 3.801 -10.508 11.344 1 87.5 37 ASN B N 1
ATOM 1556 C CA . ASN B 1 37 ? 4.809 -10.719 12.375 1 87.5 37 ASN B CA 1
ATOM 1557 C C . ASN B 1 37 ? 4.242 -10.484 13.766 1 87.5 37 ASN B C 1
ATOM 1559 O O . ASN B 1 37 ? 4.844 -9.773 14.578 1 87.5 37 ASN B O 1
ATOM 1563 N N . LEU B 1 38 ? 3.176 -11.039 14.062 1 85.5 38 LEU B N 1
ATOM 1564 C CA . LEU B 1 38 ? 2.502 -10.914 15.352 1 85.5 38 LEU B CA 1
ATOM 1565 C C . LEU B 1 38 ? 3.172 -11.805 16.406 1 85.5 38 LEU B C 1
ATOM 1567 O O . LEU B 1 38 ? 3.777 -12.82 16.062 1 85.5 38 LEU B O 1
ATOM 1571 N N . SER B 1 39 ? 3.066 -11.328 17.578 1 89.12 39 SER B N 1
ATOM 1572 C CA . SER B 1 39 ? 3.475 -12.211 18.656 1 89.12 39 SER B CA 1
ATOM 1573 C C . SER B 1 39 ? 2.58 -13.445 18.734 1 89.12 39 SER B C 1
ATOM 1575 O O . SER B 1 39 ? 1.483 -13.461 18.172 1 89.12 39 SER B O 1
ATOM 1577 N N . ARG B 1 40 ? 3.129 -14.445 19.453 1 89.12 40 ARG B N 1
ATOM 1578 C CA . ARG B 1 40 ? 2.357 -15.672 19.594 1 89.12 40 ARG B CA 1
ATOM 1579 C C . ARG B 1 40 ? 1.001 -15.398 20.234 1 89.12 40 ARG B C 1
ATOM 1581 O O . ARG B 1 40 ? -0.021 -15.914 19.781 1 89.12 40 ARG B O 1
ATOM 1588 N N . GLU B 1 41 ? 1.031 -14.695 21.25 1 89.31 41 GLU B N 1
ATOM 1589 C CA . GLU B 1 41 ? -0.194 -14.352 21.969 1 89.31 41 GLU B CA 1
ATOM 1590 C C . GLU B 1 41 ? -1.179 -13.625 21.062 1 89.31 41 GLU B C 1
ATOM 1592 O O . GLU B 1 41 ? -2.361 -13.969 21.016 1 89.31 41 GLU B O 1
ATOM 1597 N N . LYS B 1 42 ? -0.684 -12.695 20.328 1 88.12 42 LYS B N 1
ATOM 1598 C CA . LYS B 1 42 ? -1.538 -11.898 19.453 1 88.12 42 LYS B CA 1
ATOM 1599 C C . LYS B 1 42 ? -2.049 -12.727 18.281 1 88.12 42 LYS B C 1
ATOM 1601 O O . LYS B 1 42 ? -3.184 -12.555 17.828 1 88.12 42 LYS B O 1
ATOM 1606 N N . ARG B 1 43 ? -1.165 -13.523 17.875 1 89.38 43 ARG B N 1
ATOM 1607 C CA . ARG B 1 43 ? -1.565 -14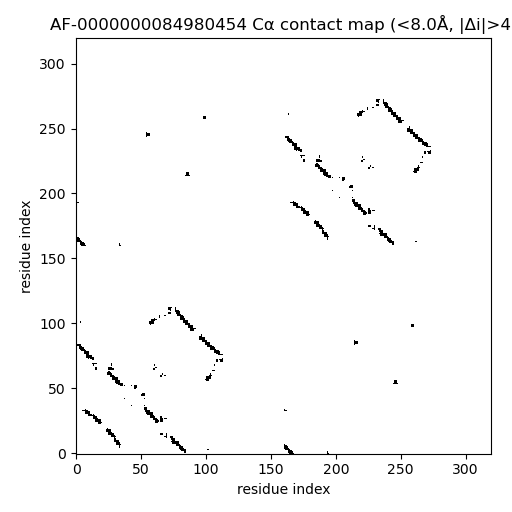.422 16.797 1 89.38 43 ARG B CA 1
ATOM 1608 C C . ARG B 1 43 ? -2.73 -15.305 17.219 1 89.38 43 ARG B C 1
ATOM 1610 O O . ARG B 1 43 ? -3.707 -15.461 16.484 1 89.38 43 ARG B O 1
ATOM 1617 N N . GLN B 1 44 ? -2.637 -15.867 18.438 1 91.38 44 GLN B N 1
ATOM 1618 C CA . GLN B 1 44 ? -3.688 -16.719 18.969 1 91.38 44 GLN B CA 1
ATOM 1619 C C . GLN B 1 44 ? -4.988 -15.953 19.156 1 91.38 44 GLN B C 1
ATOM 1621 O O . GLN B 1 44 ? -6.07 -16.469 18.875 1 91.38 44 GLN B O 1
ATOM 1626 N N . GLU B 1 45 ? -4.789 -14.828 19.594 1 90.88 45 GLU B N 1
ATOM 1627 C CA . GLU B 1 45 ? -5.957 -13.977 19.781 1 90.88 45 GLU B CA 1
ATOM 1628 C C . GLU B 1 45 ? -6.664 -13.688 18.469 1 90.88 45 GLU B C 1
ATOM 1630 O O . GLU B 1 45 ? -7.887 -13.789 18.375 1 90.88 45 GLU B O 1
ATOM 1635 N N . MET B 1 46 ? -5.891 -13.383 17.5 1 87.75 46 MET B N 1
ATOM 1636 C CA . MET B 1 46 ? -6.457 -13.086 16.188 1 87.75 46 MET B CA 1
ATOM 1637 C C . MET B 1 46 ? -7.113 -14.32 15.586 1 87.75 46 MET B C 1
ATOM 1639 O O . MET B 1 46 ? -8.195 -14.227 15 1 87.75 46 MET B O 1
ATOM 1643 N N . GLU B 1 47 ? -6.41 -15.336 15.742 1 88.62 47 GLU B N 1
ATOM 1644 C CA . GLU B 1 47 ? -6.953 -16.594 15.242 1 88.62 47 GLU B CA 1
ATOM 1645 C C . GLU B 1 47 ? -8.266 -16.938 15.938 1 88.62 47 GLU B C 1
ATOM 1647 O O . GLU B 1 47 ? -9.211 -17.406 15.297 1 88.62 47 GLU B O 1
ATOM 1652 N N . SER B 1 48 ? -8.273 -16.703 17.188 1 90.81 48 SER B N 1
ATOM 1653 C CA . SER B 1 48 ? -9.469 -17 17.969 1 90.81 48 SER B CA 1
ATOM 1654 C C . SER B 1 48 ? -10.641 -16.109 17.547 1 90.81 48 SE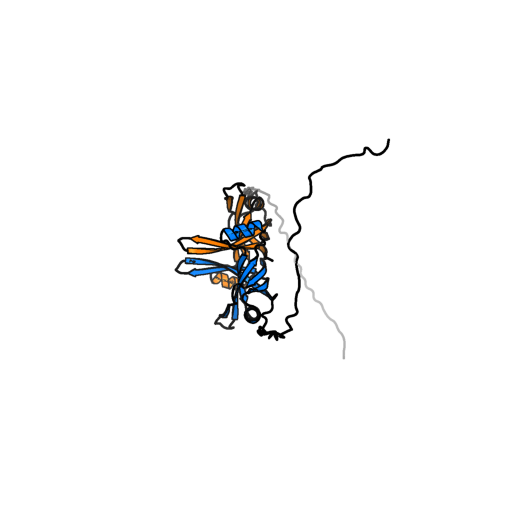R B C 1
ATOM 1656 O O . SER B 1 48 ? -11.797 -16.531 17.625 1 90.81 48 SER B O 1
ATOM 1658 N N . LYS B 1 49 ? -10.359 -14.977 17.078 1 89.62 49 LYS B N 1
ATOM 1659 C CA . LYS B 1 49 ? -11.383 -14.039 16.625 1 89.62 49 LYS B CA 1
ATOM 1660 C C . LYS B 1 49 ? -11.617 -14.148 15.125 1 89.62 49 LYS B C 1
ATOM 1662 O O . LYS B 1 49 ? -12.266 -13.297 14.523 1 89.62 49 LYS B O 1
ATOM 1667 N N . ASN B 1 50 ? -11.039 -15.086 14.508 1 88.12 50 ASN B N 1
ATOM 1668 C CA . ASN B 1 50 ? -11.156 -15.344 13.078 1 88.12 50 ASN B CA 1
ATOM 1669 C C . ASN B 1 50 ? -10.672 -14.164 12.242 1 88.12 50 ASN B C 1
ATOM 1671 O O . ASN B 1 50 ? -11.297 -13.789 11.25 1 88.12 50 ASN B O 1
ATOM 1675 N N . GLN B 1 51 ? -9.695 -13.539 12.781 1 86.69 51 GLN B N 1
ATOM 1676 C CA . GLN B 1 51 ? -9.039 -12.453 12.055 1 86.69 51 GLN B CA 1
ATOM 1677 C C . GLN B 1 51 ? -7.781 -12.945 11.344 1 86.69 51 GLN B C 1
ATOM 1679 O O . GLN B 1 51 ? -7.094 -13.836 11.836 1 86.69 51 GLN B O 1
ATOM 1684 N N . PRO B 1 52 ? -7.641 -12.336 10.242 1 87.44 52 PRO B N 1
ATOM 1685 C CA . PRO B 1 52 ? -6.461 -12.789 9.5 1 87.44 52 PRO B CA 1
ATOM 1686 C C . PRO B 1 52 ? -5.152 -12.453 10.211 1 87.44 52 PRO B C 1
ATOM 1688 O O . PRO B 1 52 ? -5.039 -11.398 10.836 1 87.44 52 PRO B O 1
ATOM 1691 N N . THR B 1 53 ? -4.207 -13.352 10.055 1 92 53 THR B N 1
ATOM 1692 C CA . THR B 1 53 ? -2.889 -13.141 10.648 1 92 53 THR B CA 1
ATOM 1693 C C . THR B 1 53 ? -1.899 -12.641 9.594 1 92 53 THR B C 1
ATOM 1695 O O . THR B 1 53 ? -0.71 -12.477 9.883 1 92 53 THR B O 1
ATOM 1698 N N . ALA B 1 54 ? -2.336 -12.414 8.375 1 95.88 54 ALA B N 1
ATOM 1699 C CA . ALA B 1 54 ? -1.534 -11.906 7.262 1 95.88 54 ALA B CA 1
ATOM 1700 C C . ALA B 1 54 ? -2.246 -10.758 6.555 1 95.88 54 ALA B C 1
ATOM 1702 O O . ALA B 1 54 ? -3.465 -10.609 6.664 1 95.88 54 ALA B O 1
ATOM 1703 N N . ASP B 1 55 ? -1.459 -9.961 6 1 97.5 55 ASP B N 1
ATOM 1704 C CA . ASP B 1 55 ? -2.014 -8.961 5.09 1 97.5 55 ASP B CA 1
ATOM 1705 C C . ASP B 1 55 ? -2.037 -9.484 3.652 1 97.5 55 ASP B C 1
ATOM 1707 O O . ASP B 1 55 ? -1.051 -10.047 3.176 1 97.5 55 ASP B O 1
ATOM 1711 N N . PHE B 1 56 ? -3.15 -9.289 3.016 1 97.56 56 PHE B N 1
ATOM 1712 C CA . PHE B 1 56 ? -3.336 -9.766 1.652 1 97.56 56 PHE B CA 1
ATOM 1713 C C . PHE B 1 56 ? -3.266 -8.617 0.658 1 97.56 56 PHE B C 1
ATOM 1715 O O . PHE B 1 56 ? -4.23 -7.871 0.495 1 97.56 56 PHE B O 1
ATOM 1722 N N . ILE B 1 57 ? -2.195 -8.531 0.014 1 98.56 57 ILE B N 1
ATOM 1723 C CA . ILE B 1 57 ? -1.878 -7.363 -0.797 1 98.56 57 ILE B CA 1
ATOM 1724 C C . ILE B 1 57 ? -1.918 -7.738 -2.277 1 98.56 57 ILE B C 1
ATOM 1726 O O . ILE B 1 57 ? -1.33 -8.742 -2.688 1 98.56 57 ILE B O 1
ATOM 1730 N N . ASN B 1 58 ? -2.592 -6.914 -3.031 1 98.5 58 ASN B N 1
ATOM 1731 C CA . ASN B 1 58 ? -2.654 -7.125 -4.473 1 98.5 58 ASN B CA 1
ATOM 1732 C C . ASN B 1 58 ? -1.411 -6.586 -5.176 1 98.5 58 ASN B C 1
ATOM 1734 O O . ASN B 1 58 ? -1.007 -5.445 -4.941 1 98.5 58 ASN B O 1
ATOM 1738 N N . ILE B 1 59 ? -0.822 -7.41 -6.051 1 98.88 59 ILE B N 1
ATOM 1739 C CA . ILE B 1 59 ? 0.37 -7.027 -6.801 1 98.88 59 ILE B CA 1
ATOM 1740 C C . ILE B 1 59 ? 0.06 -7.023 -8.297 1 98.88 59 ILE B C 1
ATOM 1742 O O . ILE B 1 59 ? -0.66 -7.895 -8.789 1 98.88 59 ILE B O 1
ATOM 1746 N N . VAL B 1 60 ? 0.61 -6.062 -8.953 1 98.69 60 VAL B N 1
ATOM 1747 C CA . VAL B 1 60 ? 0.495 -5.984 -10.406 1 98.69 60 VAL B CA 1
ATOM 1748 C C . VAL B 1 60 ? 1.886 -5.977 -11.031 1 98.69 60 VAL B C 1
ATOM 1750 O O . VAL B 1 60 ? 2.736 -5.164 -10.672 1 98.69 60 VAL B O 1
ATOM 1753 N N . ALA B 1 61 ? 2.146 -6.844 -11.953 1 98.75 61 ALA B N 1
ATOM 1754 C CA . ALA B 1 61 ? 3.393 -6.926 -12.711 1 98.75 61 ALA B CA 1
ATOM 1755 C C . ALA B 1 61 ? 3.131 -6.812 -14.211 1 98.75 61 ALA B C 1
ATOM 1757 O O . ALA B 1 61 ? 2.217 -7.453 -14.734 1 98.75 61 ALA B O 1
ATOM 1758 N N . TRP B 1 62 ? 3.961 -6.051 -14.859 1 97.5 62 TRP B N 1
ATOM 1759 C CA . TRP B 1 62 ? 3.713 -5.742 -16.266 1 97.5 62 TRP B CA 1
ATOM 1760 C C . TRP B 1 62 ? 4.789 -6.359 -17.156 1 97.5 62 TRP B C 1
ATOM 1762 O O . TRP B 1 62 ? 5.91 -6.609 -16.703 1 97.5 62 TRP B O 1
ATOM 1772 N N . GLY B 1 63 ? 4.418 -6.621 -18.453 1 96.69 63 GLY B N 1
ATOM 1773 C CA . GLY B 1 63 ? 5.379 -7.027 -19.469 1 96.69 63 GLY B CA 1
ATOM 1774 C C . GLY B 1 63 ? 6.051 -8.352 -19.141 1 96.69 63 GLY B C 1
ATOM 1775 O O . GLY B 1 63 ? 5.391 -9.297 -18.719 1 96.69 63 GLY B O 1
ATOM 1776 N N . ARG B 1 64 ? 7.293 -8.367 -19.469 1 97.31 64 ARG B N 1
ATOM 1777 C CA . ARG B 1 64 ? 8.07 -9.586 -19.281 1 97.31 64 ARG B CA 1
ATOM 1778 C C . ARG B 1 64 ? 8.031 -10.039 -17.828 1 97.31 64 ARG B C 1
ATOM 1780 O O . ARG B 1 64 ? 8 -11.234 -17.531 1 97.31 64 ARG B O 1
ATOM 1787 N N . LEU B 1 65 ? 8.055 -9.109 -16.984 1 98.44 65 LEU B N 1
ATOM 1788 C CA . LEU B 1 65 ? 7.973 -9.438 -15.555 1 98.44 65 LEU B CA 1
ATOM 1789 C C . LEU B 1 65 ? 6.684 -10.195 -15.25 1 98.44 65 LEU B C 1
ATOM 1791 O O . LEU B 1 65 ? 6.703 -11.188 -14.523 1 98.44 65 LEU B O 1
ATOM 1795 N N . GLY B 1 66 ? 5.578 -9.656 -15.758 1 98.5 66 GLY B N 1
ATOM 1796 C CA . GLY B 1 66 ? 4.305 -10.336 -15.586 1 98.5 66 GLY B CA 1
ATOM 1797 C C . GLY B 1 66 ? 4.301 -11.75 -16.156 1 98.5 66 GLY B C 1
ATOM 1798 O O . GLY B 1 66 ? 3.768 -12.672 -15.523 1 98.5 66 GLY B O 1
ATOM 1799 N N . GLU B 1 67 ? 4.863 -11.836 -17.266 1 98 67 GLU B N 1
ATOM 1800 C CA . GLU B 1 67 ? 4.953 -13.141 -17.906 1 98 67 GLU B CA 1
ATOM 1801 C C . GLU B 1 67 ? 5.805 -14.102 -17.078 1 98 67 GLU B C 1
ATOM 1803 O O . GLU B 1 67 ? 5.465 -15.281 -16.938 1 98 67 GLU B O 1
ATOM 1808 N N . ASN B 1 68 ? 6.891 -13.648 -16.609 1 97.5 68 ASN B N 1
ATOM 1809 C CA . ASN B 1 68 ? 7.762 -14.461 -15.766 1 97.5 68 ASN B CA 1
ATOM 1810 C C . ASN B 1 68 ? 7.047 -14.922 -14.5 1 97.5 68 ASN B C 1
ATOM 1812 O O . ASN B 1 68 ? 7.211 -16.062 -14.07 1 97.5 68 ASN B O 1
ATOM 1816 N N . VAL B 1 69 ? 6.293 -14.016 -13.883 1 98.06 69 VAL B N 1
ATOM 1817 C CA . VAL B 1 69 ? 5.543 -14.367 -12.68 1 98.06 69 VAL B CA 1
ATOM 1818 C C . VAL B 1 69 ? 4.582 -15.516 -12.992 1 98.06 69 VAL B C 1
ATOM 1820 O O . VAL B 1 69 ? 4.52 -16.5 -12.25 1 98.06 69 VAL B O 1
ATOM 1823 N N . ALA B 1 70 ? 3.881 -15.375 -14.047 1 97.56 70 ALA B N 1
ATOM 1824 C CA . ALA B 1 70 ? 2.908 -16.391 -14.438 1 97.56 70 ALA B CA 1
ATOM 1825 C C . ALA B 1 70 ? 3.59 -17.734 -14.703 1 97.56 70 ALA B C 1
ATOM 1827 O O . ALA B 1 70 ? 3.016 -18.797 -14.445 1 97.56 70 ALA B O 1
ATOM 1828 N N . LYS B 1 71 ? 4.734 -17.672 -15.133 1 96.25 71 LYS B N 1
ATOM 1829 C CA . LYS B 1 71 ? 5.441 -18.875 -15.578 1 96.25 71 LYS B CA 1
ATOM 1830 C C . LYS B 1 71 ? 6.145 -19.562 -14.414 1 96.25 71 LYS B C 1
ATOM 1832 O O . LYS B 1 71 ? 6.145 -20.797 -14.328 1 96.25 71 LYS B O 1
ATOM 1837 N N . TYR B 1 72 ? 6.727 -18.844 -13.516 1 96.5 72 TYR B N 1
ATOM 1838 C CA . TYR B 1 72 ? 7.742 -19.438 -12.648 1 96.5 72 TYR B CA 1
ATOM 1839 C C . TYR B 1 72 ? 7.238 -19.547 -11.219 1 96.5 72 TYR B C 1
ATOM 1841 O O . TYR B 1 72 ? 7.875 -20.188 -10.375 1 96.5 72 TYR B O 1
ATOM 1849 N N . THR B 1 73 ? 6.109 -18.953 -10.867 1 97 73 THR B N 1
ATOM 1850 C CA . THR B 1 73 ? 5.594 -19.062 -9.508 1 97 73 THR B CA 1
ATOM 1851 C C . THR B 1 73 ? 4.102 -19.375 -9.516 1 97 73 THR B C 1
ATOM 1853 O O . THR B 1 73 ? 3.492 -19.484 -10.578 1 97 73 THR B O 1
ATOM 1856 N N . GLY B 1 74 ? 3.588 -19.703 -8.234 1 97 74 GLY B N 1
ATOM 1857 C CA . GLY B 1 74 ? 2.195 -20.094 -8.094 1 97 74 GLY B CA 1
ATOM 1858 C C . GLY B 1 74 ? 1.73 -20.125 -6.645 1 97 74 GLY B C 1
ATOM 1859 O O . GLY B 1 74 ? 2.473 -19.734 -5.742 1 97 74 GLY B O 1
ATOM 1860 N N . LYS B 1 75 ? 0.507 -20.531 -6.555 1 97.69 75 LYS B N 1
ATOM 1861 C CA . LYS B 1 75 ? -0.122 -20.578 -5.238 1 97.69 75 LYS B CA 1
ATOM 1862 C C . LYS B 1 75 ? 0.808 -21.219 -4.211 1 97.69 75 LYS B C 1
ATOM 1864 O O . LYS B 1 75 ? 1.394 -22.281 -4.465 1 97.69 75 LYS B O 1
ATOM 1869 N N . GLY B 1 76 ? 0.921 -20.531 -3.135 1 97.44 76 GLY B N 1
ATOM 1870 C CA . GLY B 1 76 ? 1.639 -21.109 -2.01 1 97.44 76 GLY B CA 1
ATOM 1871 C C . GLY B 1 76 ? 3.133 -20.844 -2.055 1 97.44 76 GLY B C 1
ATOM 1872 O O . GLY B 1 76 ? 3.836 -21.062 -1.066 1 97.44 76 GLY B O 1
ATOM 1873 N N . LEU B 1 77 ? 3.68 -20.406 -3.131 1 97.75 77 LEU B N 1
ATOM 1874 C CA . LEU B 1 77 ? 5.113 -20.172 -3.283 1 97.75 77 LEU B CA 1
ATOM 1875 C C . LEU B 1 77 ? 5.484 -18.766 -2.836 1 97.75 77 LEU B C 1
ATOM 1877 O O . LEU B 1 77 ? 4.695 -17.828 -2.988 1 97.75 77 LEU B O 1
ATOM 1881 N N . ARG B 1 78 ? 6.734 -18.688 -2.354 1 98.12 78 ARG B N 1
ATOM 1882 C CA . ARG B 1 78 ? 7.195 -17.422 -1.797 1 98.12 78 ARG B CA 1
ATOM 1883 C C . ARG B 1 78 ? 7.867 -16.562 -2.865 1 98.12 78 ARG B C 1
ATOM 1885 O O . ARG B 1 78 ? 8.625 -17.078 -3.695 1 98.12 78 ARG B O 1
ATOM 1892 N N . VAL B 1 79 ? 7.594 -15.234 -2.727 1 98.62 79 VAL B N 1
ATOM 1893 C CA . VAL B 1 79 ? 8.281 -14.281 -3.596 1 98.62 79 VAL B CA 1
ATOM 1894 C C . VAL B 1 79 ? 8.656 -13.031 -2.803 1 98.62 79 VAL B C 1
ATOM 1896 O O . VAL B 1 79 ? 8.086 -12.766 -1.742 1 98.62 79 VAL B O 1
ATOM 1899 N N . LEU B 1 80 ? 9.648 -12.328 -3.289 1 98.88 80 LEU B N 1
ATOM 1900 C CA . LEU B 1 80 ? 10.023 -10.992 -2.852 1 98.88 80 LEU B CA 1
ATOM 1901 C C . LEU B 1 80 ? 9.656 -9.953 -3.912 1 98.88 80 LEU B C 1
ATOM 1903 O O . LEU B 1 80 ? 10.109 -10.047 -5.059 1 98.88 80 LEU B O 1
ATOM 1907 N N . VAL B 1 81 ? 8.82 -9.016 -3.543 1 98.88 81 VAL B N 1
ATOM 1908 C CA . VAL B 1 81 ? 8.359 -8 -4.48 1 98.88 81 VAL B CA 1
ATOM 1909 C C . VAL B 1 81 ? 8.93 -6.637 -4.09 1 98.88 81 VAL B C 1
ATOM 1911 O O . VAL B 1 81 ? 8.867 -6.242 -2.926 1 98.88 81 VAL B O 1
ATOM 1914 N N . THR B 1 82 ? 9.547 -5.961 -5 1 98.94 82 THR B N 1
ATOM 1915 C CA . THR B 1 82 ? 9.898 -4.551 -4.875 1 98.94 82 THR B CA 1
ATOM 1916 C C . THR B 1 82 ? 9.125 -3.705 -5.879 1 98.94 82 THR B C 1
ATOM 1918 O O . THR B 1 82 ? 8.93 -4.117 -7.023 1 98.94 82 THR B O 1
ATOM 1921 N N . GLY B 1 83 ? 8.633 -2.549 -5.414 1 98.75 83 GLY B N 1
ATOM 1922 C CA . GLY B 1 83 ? 7.859 -1.697 -6.305 1 98.75 83 GLY B CA 1
ATOM 1923 C C . GLY B 1 83 ? 7.34 -0.445 -5.625 1 98.75 83 GLY B C 1
ATOM 1924 O O . GLY B 1 83 ? 8.055 0.194 -4.852 1 98.75 83 GLY B O 1
ATOM 1925 N N . ARG B 1 84 ? 6.125 -0.047 -6.02 1 98.25 84 ARG B N 1
ATOM 1926 C CA . ARG B 1 84 ? 5.5 1.161 -5.488 1 98.25 84 ARG B CA 1
ATOM 1927 C C . ARG B 1 84 ? 4.02 0.935 -5.211 1 98.25 84 ARG B C 1
ATOM 1929 O O . ARG B 1 84 ? 3.359 0.16 -5.906 1 98.25 84 ARG B O 1
ATOM 1936 N N . ILE B 1 85 ? 3.516 1.626 -4.125 1 98.38 85 ILE B N 1
ATOM 1937 C CA . ILE B 1 85 ? 2.088 1.57 -3.838 1 98.38 85 ILE B CA 1
ATOM 1938 C C . ILE B 1 85 ? 1.335 2.514 -4.773 1 98.38 85 ILE B C 1
ATOM 1940 O O . ILE B 1 85 ? 1.75 3.658 -4.977 1 98.38 85 ILE B O 1
ATOM 1944 N N . GLN B 1 86 ? 0.355 2.043 -5.363 1 97.31 86 GLN B N 1
ATOM 1945 C CA . GLN B 1 86 ? -0.436 2.838 -6.297 1 97.31 86 GLN B CA 1
ATOM 1946 C C . GLN B 1 86 ? -1.926 2.732 -5.984 1 97.31 86 GLN B C 1
ATOM 1948 O O . GLN B 1 86 ? -2.432 1.645 -5.699 1 97.31 86 GLN B O 1
ATOM 1953 N N . THR B 1 87 ? -2.637 3.941 -6.012 1 96.19 87 THR B N 1
ATOM 1954 C CA . THR B 1 87 ? -4.078 3.955 -5.793 1 96.19 87 THR B CA 1
ATOM 1955 C C . THR B 1 87 ? -4.824 4.121 -7.113 1 96.19 87 THR B C 1
ATOM 1957 O O . THR B 1 87 ? -4.324 4.77 -8.039 1 96.19 87 THR B O 1
ATOM 1960 N N . GLY B 1 88 ? -5.949 3.434 -7.273 1 91.69 88 GLY B N 1
ATOM 1961 C CA . GLY B 1 88 ? -6.863 3.525 -8.398 1 91.69 88 GLY B CA 1
ATOM 1962 C C . GLY B 1 88 ? -8.32 3.424 -8 1 91.69 88 GLY B C 1
ATOM 1963 O O . GLY B 1 88 ? -8.656 3.537 -6.82 1 91.69 88 GLY B O 1
ATOM 1964 N N . SER B 1 89 ? -9.172 3.488 -8.945 1 90.31 89 SER B N 1
ATOM 1965 C CA . SER B 1 89 ? -10.594 3.32 -8.68 1 90.31 89 SER B CA 1
ATOM 1966 C C . SER B 1 89 ? -11.328 2.764 -9.898 1 90.31 89 SER B C 1
ATOM 1968 O O . SER B 1 89 ? -10.805 2.814 -11.016 1 90.31 89 SER B O 1
ATOM 1970 N N . TYR B 1 90 ? -12.414 2.104 -9.562 1 88.94 90 TYR B N 1
ATOM 1971 C CA . TYR B 1 90 ? -13.328 1.675 -10.609 1 88.94 90 TYR B CA 1
ATOM 1972 C C . TYR B 1 90 ? -14.773 1.733 -10.125 1 88.94 90 TYR B C 1
ATOM 1974 O O . TYR B 1 90 ? -15.031 1.81 -8.922 1 88.94 90 TYR B O 1
ATOM 1982 N N . GLU B 1 91 ? -15.703 1.765 -11.062 1 89.75 91 GLU B N 1
ATOM 1983 C CA . GLU B 1 91 ? -17.125 1.848 -10.734 1 89.75 91 GLU B CA 1
ATOM 1984 C C . GLU B 1 91 ? -17.781 0.471 -10.789 1 89.75 91 GLU B C 1
ATOM 1986 O O . GLU B 1 91 ? -17.547 -0.306 -11.711 1 89.75 91 GLU B O 1
ATOM 1991 N N . LYS B 1 92 ? -18.531 0.111 -9.688 1 84.25 92 LYS B N 1
ATOM 1992 C CA . LYS B 1 92 ? -19.328 -1.104 -9.625 1 84.25 92 LYS B CA 1
ATOM 1993 C C . LYS B 1 92 ? -20.75 -0.804 -9.117 1 84.25 92 LYS B C 1
ATOM 1995 O O . LYS B 1 92 ? -20.906 -0.297 -8.008 1 84.25 92 LYS B O 1
ATOM 2000 N N . ASP B 1 93 ? -21.75 -1.093 -9.977 1 88.56 93 ASP B N 1
ATOM 2001 C CA . ASP B 1 93 ? -23.141 -0.858 -9.617 1 88.56 93 ASP B CA 1
ATOM 2002 C C . ASP B 1 93 ? -23.359 0.599 -9.219 1 88.56 93 ASP B C 1
ATOM 2004 O O . ASP B 1 93 ? -24.016 0.878 -8.211 1 88.56 93 ASP B O 1
ATOM 2008 N N . GLY B 1 94 ? -22.688 1.454 -9.922 1 86.94 94 GLY B N 1
ATOM 2009 C CA . GLY B 1 94 ? -22.875 2.881 -9.727 1 86.94 94 GLY B CA 1
ATOM 2010 C C . GLY B 1 94 ? -22.094 3.432 -8.555 1 86.94 94 GLY B C 1
ATOM 2011 O O . GLY B 1 94 ? -22.188 4.617 -8.234 1 86.94 94 GLY B O 1
ATOM 2012 N N . GLN B 1 95 ? -21.438 2.604 -7.945 1 87.25 95 GLN B N 1
ATOM 2013 C CA . GLN B 1 95 ? -20.641 3.043 -6.809 1 87.25 95 GLN B CA 1
ATOM 2014 C C . GLN B 1 95 ? -19.141 2.967 -7.121 1 87.25 95 GLN B C 1
ATOM 2016 O O . GLN B 1 95 ? -18.672 1.974 -7.68 1 87.25 95 GLN B O 1
ATOM 2021 N N . ARG B 1 96 ? -18.453 3.959 -6.742 1 88.69 96 ARG B N 1
ATOM 2022 C CA . ARG B 1 96 ? -17.016 3.992 -6.953 1 88.69 96 ARG B CA 1
ATOM 2023 C C . ARG B 1 96 ? -16.281 3.188 -5.883 1 88.69 96 ARG B C 1
ATOM 2025 O O . ARG B 1 96 ? -16.531 3.367 -4.688 1 88.69 96 ARG B O 1
ATOM 2032 N N . ILE B 1 97 ? -15.422 2.326 -6.332 1 88.38 97 ILE B N 1
ATOM 2033 C CA . ILE B 1 97 ? -14.617 1.52 -5.422 1 88.38 97 ILE B CA 1
ATOM 2034 C C . ILE B 1 97 ? -13.141 1.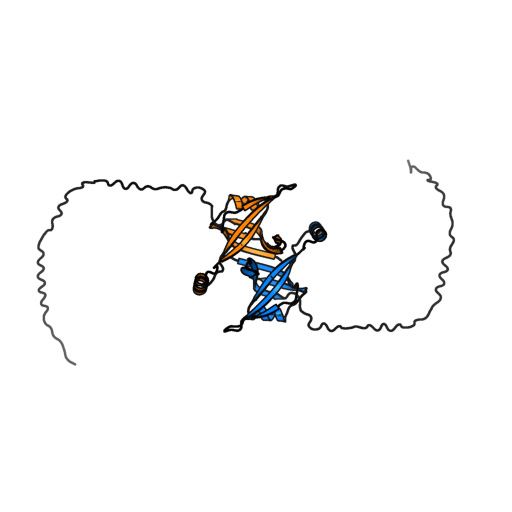892 -5.566 1 88.38 97 ILE B C 1
ATOM 2036 O O . ILE B 1 97 ? -12.602 1.881 -6.672 1 88.38 97 ILE B O 1
ATOM 2040 N N . TYR B 1 98 ? -12.578 2.297 -4.461 1 90.5 98 TYR B N 1
ATOM 2041 C CA . TYR B 1 98 ? -11.156 2.641 -4.453 1 90.5 98 TYR B CA 1
ATOM 2042 C C . TYR B 1 98 ? -10.297 1.401 -4.25 1 90.5 98 TYR B C 1
ATOM 2044 O O . TYR B 1 98 ? -10.656 0.512 -3.473 1 90.5 98 TYR B O 1
ATOM 2052 N N . THR B 1 99 ? -9.219 1.39 -4.988 1 93.75 99 THR B N 1
ATOM 2053 C CA . THR B 1 99 ? -8.305 0.258 -4.887 1 93.75 99 THR B CA 1
ATOM 2054 C C . THR B 1 99 ? -6.891 0.731 -4.566 1 93.75 99 THR B C 1
ATOM 2056 O O . THR B 1 99 ? -6.547 1.89 -4.812 1 93.75 99 THR B O 1
ATOM 2059 N N . THR B 1 100 ? -6.141 -0.098 -3.924 1 96.94 100 THR B N 1
ATOM 2060 C CA . THR B 1 100 ? -4.719 0.098 -3.668 1 96.94 100 THR B CA 1
ATOM 2061 C C . THR B 1 100 ? -3.93 -1.163 -4.004 1 96.94 100 THR B C 1
ATOM 2063 O O . THR B 1 100 ? -4.23 -2.244 -3.494 1 96.94 100 THR B O 1
ATOM 2066 N N . ASP B 1 101 ? -2.967 -0.984 -4.891 1 97.56 101 ASP B N 1
ATOM 2067 C CA . ASP B 1 101 ? -2.123 -2.098 -5.316 1 97.56 101 ASP B CA 1
ATOM 2068 C C . ASP B 1 101 ? -0.644 -1.741 -5.207 1 97.56 101 ASP B C 1
ATOM 2070 O O . ASP B 1 101 ? -0.292 -0.567 -5.07 1 97.56 101 ASP B O 1
ATOM 2074 N N . VAL B 1 102 ? 0.127 -2.814 -5.227 1 98.75 102 VAL B N 1
ATOM 2075 C CA . VAL B 1 102 ? 1.562 -2.621 -5.402 1 98.75 102 VAL B CA 1
ATOM 2076 C C . VAL B 1 102 ? 1.952 -2.918 -6.848 1 98.75 102 VAL B C 1
ATOM 2078 O O . VAL B 1 102 ? 1.772 -4.039 -7.328 1 98.75 102 VAL B O 1
ATOM 2081 N N . GLN B 1 103 ? 2.414 -1.874 -7.523 1 98.31 103 GLN B N 1
ATOM 2082 C CA . GLN B 1 103 ? 2.994 -2.039 -8.852 1 98.31 103 GLN B CA 1
ATOM 2083 C C . GLN B 1 103 ? 4.422 -2.574 -8.766 1 98.31 103 GLN B C 1
ATOM 2085 O O . GLN B 1 103 ? 5.336 -1.857 -8.352 1 98.31 103 GLN B O 1
ATOM 2090 N N . ALA B 1 104 ? 4.605 -3.787 -9.25 1 98.81 104 ALA B N 1
ATOM 2091 C CA . ALA B 1 104 ? 5.902 -4.434 -9.078 1 98.81 104 ALA B CA 1
ATOM 2092 C C . ALA B 1 104 ? 6.918 -3.896 -10.086 1 98.81 104 ALA B C 1
ATOM 2094 O O . ALA B 1 104 ? 6.637 -3.818 -11.281 1 98.81 104 ALA B O 1
ATOM 2095 N N . ALA B 1 105 ? 8.055 -3.506 -9.547 1 98.56 105 ALA B N 1
ATOM 2096 C CA . ALA B 1 105 ? 9.211 -3.223 -10.383 1 98.56 105 ALA B CA 1
ATOM 2097 C C . ALA B 1 105 ? 10.078 -4.465 -10.562 1 98.56 105 ALA B C 1
ATOM 2099 O O . ALA B 1 105 ? 10.734 -4.633 -11.594 1 98.56 105 ALA B O 1
ATOM 2100 N N . ASN B 1 106 ? 10.117 -5.25 -9.531 1 98.81 106 ASN B N 1
ATOM 2101 C CA . ASN B 1 106 ? 10.844 -6.512 -9.562 1 98.81 106 ASN B CA 1
ATOM 2102 C C . ASN B 1 106 ? 10.164 -7.574 -8.703 1 98.81 106 ASN B C 1
ATOM 2104 O O . ASN B 1 106 ? 9.508 -7.246 -7.707 1 98.81 106 ASN B O 1
ATOM 2108 N N . VAL B 1 107 ? 10.383 -8.836 -9.117 1 98.69 107 VAL B N 1
ATOM 2109 C CA . VAL B 1 107 ? 9.906 -9.984 -8.352 1 98.69 107 VAL B CA 1
ATOM 2110 C C . VAL B 1 107 ? 11 -11.055 -8.305 1 98.69 107 VAL B C 1
ATOM 2112 O O . VAL B 1 107 ? 11.484 -11.5 -9.352 1 98.69 107 VAL B O 1
ATOM 2115 N N . GLU B 1 108 ? 11.375 -11.391 -7.152 1 98.5 108 GLU B N 1
ATOM 2116 C CA . GLU B 1 108 ? 12.312 -12.492 -6.957 1 98.5 108 GLU B CA 1
ATOM 2117 C C . GLU B 1 108 ? 11.586 -13.734 -6.449 1 98.5 108 GLU B C 1
ATOM 2119 O O . GLU B 1 108 ? 10.82 -13.664 -5.488 1 98.5 108 GLU B O 1
ATOM 2124 N N . PHE B 1 109 ? 11.852 -14.812 -7.094 1 97.75 109 PHE B N 1
ATOM 2125 C CA . PHE B 1 109 ? 11.219 -16.062 -6.727 1 97.75 109 PHE B CA 1
ATOM 2126 C C . PHE B 1 109 ? 12.047 -16.812 -5.68 1 97.75 109 PHE B C 1
ATOM 2128 O O . PHE B 1 109 ? 13.211 -17.141 -5.926 1 97.75 109 PHE B O 1
ATOM 2135 N N . LEU B 1 110 ? 11.508 -17.031 -4.555 1 97.25 110 LEU B N 1
ATOM 2136 C CA . LEU B 1 110 ? 12.266 -17.609 -3.451 1 97.25 110 LEU B CA 1
ATOM 2137 C C . LEU B 1 110 ? 12.062 -19.125 -3.383 1 97.25 110 LEU B C 1
ATOM 2139 O O . LEU B 1 110 ? 12.852 -19.828 -2.758 1 97.25 110 LEU B O 1
ATOM 2143 N N . ASP B 1 111 ? 10.898 -19.594 -3.826 1 91.69 111 ASP B N 1
ATOM 2144 C CA . ASP B 1 111 ? 10.602 -21.016 -3.998 1 91.69 111 ASP B CA 1
ATOM 2145 C C . ASP B 1 111 ? 10.492 -21.375 -5.477 1 91.69 111 ASP B C 1
ATOM 2147 O O . ASP B 1 111 ? 10.344 -20.5 -6.328 1 91.69 111 ASP B O 1
ATOM 2151 N N . TRP B 1 112 ? 10.828 -22.75 -5.805 1 78.44 112 TRP B N 1
ATOM 2152 C CA . TRP B 1 112 ? 10.703 -23.172 -7.195 1 78.44 112 TRP B CA 1
ATOM 2153 C C . TRP B 1 112 ? 9.523 -24.141 -7.359 1 78.44 112 TRP B C 1
ATOM 2155 O O . TRP B 1 112 ? 9.156 -24.844 -6.418 1 78.44 112 TRP B O 1
ATOM 2165 N N . LYS B 1 113 ? 8.75 -23.719 -8.297 1 70 113 LYS B N 1
ATOM 2166 C CA . LYS B 1 113 ? 7.68 -24.625 -8.68 1 70 113 LYS B CA 1
ATOM 2167 C C . LYS B 1 113 ? 8.242 -25.984 -9.109 1 70 113 LYS B C 1
ATOM 2169 O O . LYS B 1 113 ? 9.172 -26.047 -9.914 1 70 113 LYS B O 1
ATOM 2174 N N . ASP B 1 114 ? 8.375 -26.984 -8.203 1 62.47 114 ASP B N 1
ATOM 2175 C CA . ASP B 1 114 ? 8.852 -28.297 -8.625 1 62.47 114 ASP B CA 1
ATOM 2176 C C . ASP B 1 114 ? 8.203 -28.719 -9.945 1 62.47 114 ASP B C 1
ATOM 2178 O O . ASP B 1 114 ? 6.973 -28.719 -10.062 1 62.47 114 ASP B O 1
ATOM 2182 N N . GLY B 1 115 ? 8.711 -28.344 -11.023 1 52.72 115 GLY B N 1
ATOM 2183 C CA . GLY B 1 115 ? 8.219 -29.094 -12.164 1 52.72 115 GLY B CA 1
ATOM 2184 C C . GLY B 1 115 ? 7.871 -30.531 -11.836 1 52.72 115 GLY B C 1
ATOM 2185 O O . GLY B 1 115 ? 7.086 -31.172 -12.539 1 52.72 115 GLY B O 1
ATOM 2186 N N . ASN B 1 116 ? 8.891 -31.297 -11.273 1 43.56 116 ASN B N 1
ATOM 2187 C CA . ASN B 1 116 ? 8.844 -32.75 -11.109 1 43.56 116 ASN B CA 1
ATOM 2188 C C . ASN B 1 116 ? 7.953 -33.156 -9.945 1 43.56 116 ASN B C 1
ATOM 2190 O O . ASN B 1 116 ? 8.422 -33.25 -8.812 1 43.56 116 ASN B O 1
ATOM 2194 N N . SER B 1 117 ? 6.898 -32.531 -9.68 1 41.19 117 SER B N 1
ATOM 2195 C CA . SER B 1 117 ? 6.09 -33.406 -8.812 1 41.19 117 SER B CA 1
ATOM 2196 C C . SER B 1 117 ? 5.953 -34.812 -9.398 1 41.19 117 SER B C 1
ATOM 2198 O O . SER B 1 117 ? 5 -35.094 -10.125 1 41.19 117 SER B O 1
ATOM 2200 N N . SER B 1 118 ? 6.891 -35.438 -10.016 1 35.5 118 SER B N 1
ATOM 2201 C CA . SER B 1 118 ? 6.762 -36.875 -10.062 1 35.5 118 SER B CA 1
ATOM 2202 C C . SER B 1 118 ? 6.531 -37.469 -8.672 1 35.5 118 SER B C 1
ATOM 2204 O O . SER B 1 118 ? 7.332 -37.25 -7.762 1 35.5 118 SER B O 1
ATOM 2206 N N . SER B 1 119 ? 5.281 -37.656 -8.312 1 35.72 119 SER B N 1
ATOM 2207 C CA . SER B 1 119 ? 4.863 -38.688 -7.363 1 35.72 119 SER B CA 1
ATOM 2208 C C . SER B 1 119 ? 5.797 -39.906 -7.41 1 35.72 119 SER B C 1
ATOM 2210 O O . SER B 1 119 ? 5.777 -40.656 -8.375 1 35.72 119 SER B O 1
ATOM 2212 N N . ASN B 1 120 ? 7.031 -39.781 -7.09 1 31.69 120 ASN B N 1
ATOM 2213 C CA . ASN B 1 120 ? 7.68 -41.031 -6.746 1 31.69 120 ASN B CA 1
ATOM 2214 C C . ASN B 1 120 ? 6.863 -41.812 -5.73 1 31.69 120 ASN B C 1
ATOM 2216 O O . ASN B 1 120 ? 6.746 -41.406 -4.574 1 31.69 120 ASN B O 1
ATOM 2220 N N . ASN B 1 121 ? 5.707 -42.406 -6.164 1 29.72 121 ASN B N 1
ATOM 2221 C CA . ASN B 1 121 ? 5.078 -43.562 -5.578 1 29.72 121 ASN B CA 1
ATOM 2222 C C . ASN B 1 121 ? 6.109 -44.625 -5.215 1 29.72 121 ASN B C 1
ATOM 2224 O O . ASN B 1 121 ? 6.59 -45.375 -6.086 1 29.72 121 ASN B O 1
ATOM 2228 N N . TYR B 1 122 ? 7.078 -44.344 -4.332 1 28.66 122 TYR B N 1
ATOM 2229 C CA . TYR B 1 122 ? 7.762 -45.5 -3.744 1 28.66 122 TYR B CA 1
ATOM 2230 C C . TYR B 1 122 ? 6.766 -46.469 -3.133 1 28.66 122 TYR B C 1
ATOM 2232 O O . TYR B 1 122 ? 6.137 -46.156 -2.115 1 28.66 122 TYR B O 1
ATOM 2240 N N . SER B 1 123 ? 5.832 -47.125 -3.887 1 30.39 123 SER B N 1
ATOM 2241 C CA . SER B 1 123 ? 5.227 -48.375 -3.477 1 30.39 123 SER B CA 1
ATOM 2242 C C . SER B 1 123 ? 6.285 -49.375 -3.01 1 30.39 123 SER B C 1
ATOM 2244 O O . SER B 1 123 ? 7.07 -49.875 -3.816 1 30.39 123 SER B O 1
ATOM 2246 N N . ASN B 1 124 ? 6.922 -49.031 -1.838 1 24.47 124 ASN B N 1
ATOM 2247 C CA . ASN B 1 124 ? 7.668 -50.094 -1.146 1 24.47 124 ASN B CA 1
ATOM 2248 C C . ASN B 1 124 ? 6.863 -51.375 -1.039 1 24.47 124 ASN B C 1
ATOM 2250 O O . ASN B 1 124 ? 5.867 -51.438 -0.318 1 24.47 124 ASN B O 1
ATOM 2254 N N . ASN B 1 125 ? 6.648 -52.094 -2.064 1 25.61 125 ASN B N 1
ATOM 2255 C CA . ASN B 1 125 ? 6.238 -53.5 -2.041 1 25.61 125 ASN B CA 1
ATOM 2256 C C . ASN B 1 125 ? 7.082 -54.312 -1.064 1 25.61 125 ASN B C 1
ATOM 2258 O O . ASN B 1 125 ? 8.273 -54.531 -1.298 1 25.61 125 ASN B O 1
ATOM 2262 N N . SER B 1 126 ? 6.801 -54.125 0.301 1 27.94 126 SER B N 1
ATOM 2263 C CA . SER B 1 126 ? 7.277 -55 1.356 1 27.94 126 SER B CA 1
ATOM 2264 C C . SER B 1 126 ? 7.184 -56.469 0.937 1 27.94 126 SER B C 1
ATOM 2266 O O . SER B 1 126 ? 6.082 -57 0.767 1 27.94 126 SER B O 1
ATOM 2268 N N . ASN B 1 127 ? 8.055 -56.906 0.11 1 24.27 127 ASN B N 1
ATOM 2269 C CA . ASN B 1 127 ? 8.227 -58.312 -0.136 1 24.27 127 ASN B CA 1
ATOM 2270 C C . ASN B 1 127 ? 8.453 -59.094 1.162 1 24.27 127 ASN B C 1
ATOM 2272 O O . ASN B 1 127 ? 9.406 -58.812 1.892 1 24.27 127 ASN B O 1
ATOM 2276 N N . SER B 1 128 ? 7.387 -59.5 1.881 1 29.25 128 SER B N 1
ATOM 2277 C CA . SER B 1 128 ? 7.285 -60.5 2.957 1 29.25 128 SER B CA 1
ATOM 2278 C C . SER B 1 128 ? 8.188 -61.688 2.693 1 29.25 128 SER B C 1
ATOM 2280 O O . SER B 1 128 ? 7.852 -62.562 1.882 1 29.25 128 SER B O 1
ATOM 2282 N N . SER B 1 129 ? 9.484 -61.406 2.48 1 24.53 129 SER B N 1
ATOM 2283 C CA . SER B 1 129 ? 10.289 -62.625 2.322 1 24.53 129 SER B CA 1
ATOM 2284 C C . SER B 1 129 ? 10.211 -63.5 3.559 1 24.53 129 SER B C 1
ATOM 2286 O O . SER B 1 129 ? 10.258 -63 4.688 1 24.53 129 SER B O 1
ATOM 2288 N N . ASN B 1 130 ? 9.688 -64.688 3.455 1 25.97 130 ASN B N 1
ATOM 2289 C CA . ASN B 1 130 ? 9.5 -65.938 4.188 1 25.97 130 ASN B CA 1
ATOM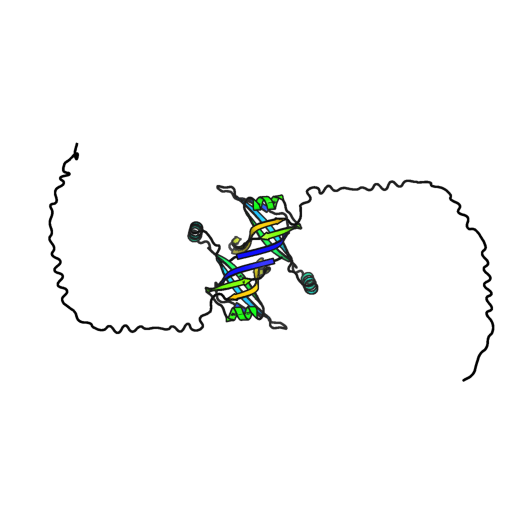 2290 C C . ASN B 1 130 ? 10.82 -66.5 4.742 1 25.97 130 ASN B C 1
ATOM 2292 O O . ASN B 1 130 ? 11.383 -67.438 4.207 1 25.97 130 ASN B O 1
ATOM 2296 N N . ALA B 1 131 ? 11.789 -65.562 5.031 1 22.17 131 ALA B N 1
ATOM 2297 C CA . ALA B 1 131 ? 12.992 -66.375 5.223 1 22.17 131 ALA B CA 1
ATOM 2298 C C . ALA B 1 131 ? 12.875 -67.25 6.469 1 22.17 131 ALA B C 1
ATOM 2300 O O . ALA B 1 131 ? 12.383 -66.75 7.508 1 22.17 131 ALA B O 1
ATOM 2301 N N . GLN B 1 132 ? 13.109 -68.5 6.352 1 23.33 132 GLN B N 1
ATOM 2302 C CA . GLN B 1 132 ? 13.117 -69.75 7.055 1 23.33 132 GLN B CA 1
ATOM 2303 C C . GLN B 1 132 ? 14.18 -69.75 8.156 1 23.33 132 GLN B C 1
ATOM 2305 O O . GLN B 1 132 ? 14.352 -70.75 8.844 1 23.33 132 GLN B O 1
ATOM 2310 N N . ASN B 1 133 ? 15.008 -68.688 8.281 1 20.98 133 ASN B N 1
ATOM 2311 C CA . ASN B 1 133 ? 16.281 -69.188 8.734 1 20.98 133 ASN B CA 1
ATOM 2312 C C . ASN B 1 133 ? 16.156 -69.875 10.117 1 20.98 133 ASN B C 1
ATOM 2314 O O . ASN B 1 133 ? 15.281 -69.5 10.898 1 20.98 133 ASN B O 1
ATOM 2318 N N . ASP B 1 134 ? 17.281 -70.562 10.477 1 22.83 134 ASP B N 1
ATOM 2319 C CA . ASP B 1 134 ? 17.781 -71.75 11.219 1 22.83 134 ASP B CA 1
ATOM 2320 C C . ASP B 1 134 ? 17.844 -71.438 12.719 1 22.83 134 ASP B C 1
ATOM 2322 O O . ASP B 1 134 ? 17.875 -70.25 13.125 1 22.83 134 ASP B O 1
ATOM 2326 N N . SER B 1 135 ? 17.969 -72.438 13.531 1 24.69 135 SER B N 1
ATOM 2327 C CA . SER B 1 135 ? 17.75 -73.188 14.781 1 24.69 135 SER B CA 1
ATOM 2328 C C . SER B 1 135 ? 18.75 -72.75 15.852 1 24.69 135 SER B C 1
ATOM 2330 O O . SER B 1 135 ? 18.906 -73.438 16.875 1 24.69 135 SER B O 1
ATOM 2332 N N . PHE B 1 136 ? 19.5 -71.562 15.672 1 23.39 136 PHE B N 1
ATOM 2333 C CA . PHE B 1 136 ? 20.688 -71.75 16.484 1 23.39 136 PHE B CA 1
ATOM 2334 C C . PHE B 1 136 ? 20.328 -71.75 17.969 1 23.39 136 PHE B C 1
ATOM 2336 O O . PHE B 1 136 ? 19.531 -70.938 18.453 1 23.39 136 PHE B O 1
ATOM 2343 N N . THR B 1 137 ? 20.672 -72.875 18.594 1 24.12 137 THR B N 1
ATOM 2344 C CA . THR B 1 137 ? 20.578 -73.625 19.828 1 24.12 137 THR B CA 1
ATOM 2345 C C . THR B 1 137 ? 21.344 -72.938 20.953 1 24.12 137 THR B C 1
ATOM 2347 O O . THR B 1 137 ? 21.531 -73.5 22.031 1 24.12 137 THR B O 1
ATOM 2350 N N . ALA B 1 138 ? 21.469 -71.625 20.938 1 24.16 138 ALA B N 1
ATOM 2351 C CA . ALA B 1 138 ? 22.609 -71.375 21.812 1 24.16 138 ALA B CA 1
ATOM 2352 C C . ALA B 1 138 ? 22.312 -71.75 23.25 1 24.16 138 ALA B C 1
ATOM 2354 O O . ALA B 1 138 ? 21.219 -71.5 23.766 1 24.16 138 ALA B O 1
ATOM 2355 N N . PRO B 1 139 ? 23.281 -72.438 23.844 1 25.7 139 PRO B N 1
ATOM 2356 C CA . PRO B 1 139 ? 23.281 -73.312 25.047 1 25.7 139 PRO B CA 1
ATOM 2357 C C . PRO B 1 139 ? 23.219 -72.5 26.328 1 25.7 139 PRO B C 1
ATOM 2359 O O . PRO B 1 139 ? 23.766 -71.375 26.391 1 25.7 139 PRO B O 1
ATOM 2362 N N . ILE B 1 140 ? 22.188 -72.438 27.031 1 25.84 140 ILE B N 1
ATOM 2363 C CA . ILE B 1 140 ? 21.75 -71.812 28.281 1 25.84 140 ILE B CA 1
ATOM 2364 C C . ILE B 1 140 ? 22.703 -72.188 29.406 1 25.84 140 ILE B C 1
ATOM 2366 O O . ILE B 1 140 ? 22.312 -72.125 30.578 1 25.84 140 ILE B O 1
ATOM 2370 N N . ASP B 1 141 ? 24.031 -72.312 29.047 1 22.03 141 ASP B N 1
ATOM 2371 C CA . ASP B 1 141 ? 24.656 -73.062 30.109 1 22.03 141 ASP B CA 1
ATOM 2372 C C . ASP B 1 141 ? 24.359 -72.438 31.484 1 22.03 141 ASP B C 1
ATOM 2374 O O . ASP B 1 141 ? 23.984 -71.312 31.594 1 22.03 141 ASP B O 1
ATOM 2378 N N . ASP B 1 142 ? 25.25 -72.875 32.562 1 22.39 142 ASP B N 1
ATOM 2379 C CA . ASP B 1 142 ? 25.25 -73.562 33.875 1 22.39 142 ASP B CA 1
ATOM 2380 C C . ASP B 1 142 ? 25.188 -72.5 35 1 22.39 142 ASP B C 1
ATOM 2382 O O . ASP B 1 142 ? 25.297 -71.312 34.781 1 22.39 142 ASP B O 1
ATOM 2386 N N . ASP B 1 143 ? 26.078 -72.625 36.188 1 23.88 143 ASP B N 1
ATOM 2387 C CA . ASP B 1 143 ? 26.125 -73 37.594 1 23.88 143 ASP B CA 1
ATOM 2388 C C . ASP B 1 143 ? 26.516 -71.812 38.469 1 23.88 143 ASP B C 1
ATOM 2390 O O . ASP B 1 143 ? 26.656 -72 39.688 1 23.88 143 ASP B O 1
ATOM 2394 N N . PHE B 1 144 ? 26.953 -70.625 38.031 1 21.81 144 PHE B N 1
ATOM 2395 C CA . PHE B 1 144 ? 28.062 -70.188 38.906 1 21.81 144 PHE B CA 1
ATOM 2396 C C . PHE B 1 144 ? 27.562 -69.75 40.25 1 21.81 144 PHE B C 1
ATOM 2398 O O . PHE B 1 144 ? 26.688 -68.875 40.375 1 21.81 144 PHE B O 1
ATOM 2405 N N . GLU B 1 145 ? 27.953 -70.438 41.406 1 22.72 145 GLU B N 1
ATOM 2406 C CA . GLU B 1 145 ? 27.781 -70.562 42.844 1 22.72 145 GLU B CA 1
ATOM 2407 C C . GLU B 1 145 ? 28.359 -69.438 43.625 1 22.72 145 GLU B C 1
ATOM 2409 O O . GLU B 1 145 ? 28.359 -69.438 44.844 1 22.72 145 GLU B O 1
ATOM 2414 N N . TYR B 1 146 ? 28.656 -68.188 43.156 1 20.72 146 TYR B N 1
ATOM 2415 C CA . TYR B 1 146 ? 29.734 -67.562 43.938 1 20.72 146 TYR B CA 1
ATOM 2416 C C . TYR B 1 146 ? 29.266 -67.25 45.375 1 20.72 146 TYR B C 1
ATOM 2418 O O . TYR B 1 146 ? 28.234 -66.625 45.562 1 20.72 146 TYR B O 1
ATOM 2426 N N . SER B 1 147 ? 29.875 -67.875 46.438 1 21.75 147 SER B N 1
ATOM 2427 C CA . SER B 1 147 ? 29.906 -68.062 47.875 1 21.75 147 SER B CA 1
ATOM 2428 C C . SER B 1 147 ? 30.453 -66.812 48.562 1 21.75 147 SER B C 1
ATOM 2430 O O . SER B 1 147 ? 30.734 -66.812 49.75 1 21.75 147 SER B O 1
ATOM 2432 N N . ALA B 1 148 ? 30.219 -65.562 48.219 1 19.94 148 ALA B N 1
ATOM 2433 C CA . ALA B 1 148 ? 31.188 -64.562 48.781 1 19.94 148 ALA B CA 1
ATOM 2434 C C . ALA B 1 148 ? 31 -64.438 50.281 1 19.94 148 ALA B C 1
ATOM 2436 O O . ALA B 1 148 ? 29.969 -63.906 50.719 1 19.94 148 ALA B O 1
ATOM 2437 N N . ASP B 1 149 ? 31.734 -65.188 51.125 1 20.98 149 ASP B N 1
ATOM 2438 C CA . ASP B 1 149 ? 31.844 -65.25 52.594 1 20.98 149 ASP B CA 1
ATOM 2439 C C . ASP B 1 149 ? 32.5 -63.969 53.125 1 20.98 149 ASP B C 1
ATOM 2441 O O . ASP B 1 149 ? 32.812 -63.906 54.344 1 20.98 149 ASP B O 1
ATOM 2445 N N . PHE B 1 150 ? 32.875 -62.812 52.562 1 20.64 150 PHE B N 1
ATOM 2446 C CA . PHE B 1 150 ? 34.062 -62.219 53.188 1 20.64 150 PHE B CA 1
ATOM 2447 C C . PHE B 1 150 ? 33.75 -61.656 54.562 1 20.64 150 PHE B C 1
ATOM 2449 O O . PHE B 1 150 ? 32.844 -60.844 54.688 1 20.64 150 PHE B O 1
ATOM 2456 N N . ASP B 1 151 ? 34.562 -62.031 55.656 1 20.75 151 ASP B N 1
ATOM 2457 C CA . ASP B 1 151 ? 34.688 -62.031 57.125 1 20.75 151 ASP B CA 1
ATOM 2458 C C . ASP B 1 151 ? 35.344 -60.719 57.594 1 20.75 151 ASP B C 1
ATOM 2460 O O . ASP B 1 151 ? 35.531 -60.531 58.781 1 20.75 151 ASP B O 1
ATOM 2464 N N . PRO B 1 152 ? 35.594 -59.594 57 1 22.77 152 PRO B N 1
ATOM 2465 C CA . PRO B 1 152 ? 36.812 -59 57.531 1 22.77 152 PRO B CA 1
ATOM 2466 C C . PRO B 1 152 ? 36.688 -58.562 59 1 22.77 152 PRO B C 1
ATOM 2468 O O . PRO B 1 152 ? 35.594 -58.125 59.406 1 22.77 152 PRO B O 1
ATOM 2471 N N . THR B 1 153 ? 37.75 -58.688 59.844 1 21.14 153 THR B N 1
ATOM 2472 C CA . THR B 1 153 ? 38.281 -58.812 61.188 1 21.14 153 THR B CA 1
ATOM 2473 C C . THR B 1 153 ? 38.25 -57.469 61.906 1 21.14 153 THR B C 1
ATOM 2475 O O . THR B 1 153 ? 38 -56.438 61.281 1 21.14 153 THR B O 1
ATOM 2478 N N . GLU B 1 154 ? 39.5 -57 62.562 1 20.3 154 GLU B N 1
ATOM 2479 C CA . GLU B 1 154 ? 40.094 -56.875 63.875 1 20.3 154 GLU B CA 1
ATOM 2480 C C . GLU B 1 154 ? 40.219 -55.406 64.312 1 20.3 154 GLU B C 1
ATOM 2482 O O . GLU B 1 154 ? 39.906 -55.062 65.438 1 20.3 154 GLU B O 1
ATOM 2487 N N . ASP B 1 155 ? 41.188 -54.656 63.75 1 21.86 155 ASP B N 1
ATOM 2488 C CA . ASP B 1 155 ? 42.188 -54.156 64.75 1 21.86 155 ASP B CA 1
ATOM 2489 C C . ASP B 1 155 ? 41.594 -53.031 65.562 1 21.86 155 ASP B C 1
ATOM 2491 O O . ASP B 1 155 ? 40.562 -52.406 65.188 1 21.86 155 ASP B O 1
ATOM 2495 N N . LYS B 1 156 ? 42.625 -51.906 66.188 1 20.88 156 LYS B N 1
ATOM 2496 C CA . LYS B 1 156 ? 43.438 -51.531 67.312 1 20.88 156 LYS B CA 1
ATOM 2497 C C . LYS B 1 156 ? 43.188 -50.094 67.75 1 20.88 156 LYS B C 1
ATOM 2499 O O . LYS B 1 156 ? 43.094 -49.781 68.938 1 20.88 156 LYS B O 1
ATOM 2504 N N . ARG B 1 157 ? 43.938 -49.031 67.188 1 23.42 157 ARG B N 1
ATOM 2505 C CA . ARG B 1 157 ? 44.656 -48.188 68.125 1 23.42 157 ARG B CA 1
ATOM 2506 C C . ARG B 1 157 ? 43.719 -47.219 68.812 1 23.42 157 ARG B C 1
ATOM 2508 O O . ARG B 1 157 ? 42.594 -47 68.375 1 23.42 157 ARG B O 1
ATOM 2515 N N . ILE B 1 158 ? 44.5 -46 69.188 1 27.55 158 ILE B N 1
ATOM 2516 C CA . ILE B 1 158 ? 44.906 -45.312 70.438 1 27.55 158 ILE B CA 1
ATOM 2517 C C . ILE B 1 158 ? 43.875 -44.281 70.812 1 27.55 158 ILE B C 1
ATOM 2519 O O . ILE B 1 158 ? 43.094 -43.812 70 1 27.55 158 ILE B O 1
ATOM 2523 N N . PRO B 1 159 ? 44.344 -43.344 71.688 1 28.83 159 PRO B N 1
ATOM 2524 C CA . PRO B 1 159 ? 44.062 -42.594 72.938 1 28.83 159 PRO B CA 1
ATOM 2525 C C . PRO B 1 159 ? 43.344 -41.281 72.688 1 28.83 159 PRO B C 1
ATOM 2527 O O . PRO B 1 159 ? 42.281 -41.031 73.25 1 28.83 159 PRO B O 1
ATOM 2530 N N . PHE B 1 160 ? 44.156 -39.906 72.688 1 25.55 160 PHE B N 1
ATOM 2531 C CA . PHE B 1 160 ? 43.531 -38.719 73.25 1 25.55 160 PHE B CA 1
ATOM 2532 C C . PHE B 1 160 ? 42.406 -38.219 72.375 1 25.55 160 PHE B C 1
ATOM 2534 O O . PHE B 1 160 ? 42.438 -38.406 71.188 1 25.55 160 PHE B O 1
#

Organism: NCBI:txid883114

InterPro domains:
  IPR000424 Primosome PriB/single-strand DNA-binding [PF00436] (1-110)
  IPR000424 Primosome PriB/single-strand DNA-binding [PS50935] (1-111)
  IPR000424 Primosome PriB/single-strand DNA-binding [cd04496] (4-110)
  IPR011344 Single-stranded DNA-binding protein [MF_00984] (1-114)
  IPR011344 Single-stranded DNA-binding protein [PIRSF002070] (1-141)
  IPR011344 Single-stranded DNA-binding protein [PTHR10302] (1-127)
  IPR011344 Single-stranded DNA-binding protein [TIGR00621] (1-133)
  IPR012340 Nucleic acid-binding, OB-fold [G3DSA:2.40.50.140] (1-139)
  IPR012340 Nucleic acid-binding, OB-fold [SSF50249] (1-160)

Nearest PDB structures (foldseek):
  6bhx-assembly1_B  TM=9.146E-01  e=1.123E-11  Bacillus subtilis subsp. subtilis str. 168
  3afp-assembly1_B-2  TM=8.561E-01  e=4.827E-09  Mycobacterium leprae TN
  3a5u-assembly1_A-2  TM=8.383E-01  e=7.101E-09  Mycolicibacterium smegmatis MC2 155
  3afp-assembly1_A-2  TM=8.092E-01  e=2.523E-08  Mycobacterium leprae TN
  1qvc-assembly1_D  TM=8.253E-01  e=1.248E-07  Escherichia coli

Foldseek 3Di:
DFKDKFKFFWQFQKDWDFDDDDVRKIKIKTKGWGAPPDDPVVVVVCVVVVHDRTDIAMEMEIHPQRVCSNVWHGGGFMKMFMAGKDKDWDDDPRDIDIDIHGYGPDMGGPDTDPPPPVPPPPPVPPPPPPDDDDDPPPVVDPDDDDDDDDDPDDDDPPDD/DFKDKFKFFWQWQKDWDFDDDDVRKIKIKTKGWGAPPDDPVVVVVCVVVVHDRTDIAMEMEIHPQRVCSNPWHGGGFMKMFMAGKDKDWDDDPNDIDIDIHGYGPDMGGPDTDPPPPVPPPPPVPPPPPPDPDDDPPPDPDDDDPPPPPDDDDDDDDDDD

Radius of gyration: 41.24 Å; Cα contacts (8 Å, |Δi|>4): 551; chains: 2; bounding box: 71×143×135 Å

Solvent-accessible surface area (backbone atoms only — not comparable to full-atom values): 19093 Å² total; per-residue (Å²): 94,60,39,32,39,38,30,29,24,24,75,41,64,50,47,72,45,68,46,92,58,98,72,53,49,34,38,17,40,38,40,29,39,23,72,62,78,62,51,72,68,54,42,52,51,30,52,72,67,73,40,77,70,46,24,67,44,43,37,38,25,52,40,69,59,11,52,47,47,50,68,54,48,36,51,69,35,37,35,39,38,33,30,27,72,40,52,52,69,50,76,57,96,89,36,78,43,72,44,66,34,33,44,45,75,43,76,44,73,74,44,75,64,66,80,70,69,62,76,73,71,72,72,73,74,74,76,79,74,83,77,83,82,81,83,81,70,76,71,76,77,80,72,88,81,83,74,89,78,81,75,81,78,82,86,80,75,76,80,126,94,60,40,32,39,39,31,29,25,24,74,40,64,50,46,71,45,67,46,92,57,94,72,54,49,34,39,19,39,37,40,30,40,25,71,62,77,64,51,71,69,55,42,50,51,30,52,73,67,73,37,78,69,47,24,69,44,44,36,38,25,52,40,68,59,10,51,48,48,51,70,52,49,37,51,68,34,38,35,38,38,34,29,26,74,42,51,53,70,49,76,55,96,88,36,80,43,71,44,66,35,32,43,44,76,44,75,45,73,74,44,75,65,68,81,71,70,65,78,75,73,76,74,75,74,78,72,80,72,79,75,75,79,83,75,85,68,78,76,79,72,89,75,87,69,87,70,87,70,88,71,86,89,79,93,82,88,91,83,134